Protein AF-A0A1Y3SCX9-F1 (afdb_monomer)

Secondary structure (DSSP, 8-state):
-HHHHHHHHHHHHHHTT-----PPS---EEEEEEEEE-SSSEEEEEEEPPPTT-SS--EEEEEESSHHHHHHHGGGSSSS-EE-TT--EEEE-TTS-HHHHHHHHHH-SSS-TT-EEEEESS-HHHHHTT-S-HHHHHHHHHHTT--PPBHHHHHHHHHHHSEEEEEEEEEETTEEEEEEEEEEE-

Foldseek 3Di:
DVVVVVVVVVVVVVVVVPDPPPPDPQDAFEFAEWEWEAAAFIKIKTWGADDPPDQATWIFIATDRHDVRRVVCRLVGTPGGHFLQHHQAYEYEPHYPLLVNLVVLVVDPRRDQQRFYAYEDPDRNVFVVLARGANVQVVVCVVVPQDTHGSNRQNCCCVPPQKDKGFYWGHDPNGIDTPGIDMDGD

pLDDT: mean 88.34, std 15.64, range [40.44, 98.62]

Solvent-accessible surface area (backbone atoms only — not comparable to full-atom values): 9934 Å² total; per-residue (Å²): 118,75,71,61,58,54,55,55,55,55,55,54,57,63,64,68,72,70,64,76,75,78,73,70,76,83,73,65,39,48,21,26,33,40,27,37,28,42,52,74,55,14,37,37,27,42,30,26,57,76,53,100,86,56,93,61,47,57,48,24,64,41,69,17,72,35,65,68,60,16,56,74,47,44,36,73,39,33,99,50,52,42,34,53,72,54,29,49,33,37,34,31,23,91,56,37,54,58,67,65,52,43,53,52,41,62,71,37,89,45,42,44,52,74,14,27,37,33,33,35,68,60,63,33,58,72,35,59,74,53,24,61,53,57,59,62,30,55,52,48,43,41,75,73,66,53,78,51,48,27,40,56,54,45,46,50,30,35,76,74,67,44,34,42,76,31,38,22,31,32,66,55,96,40,34,56,42,83,73,52,72,42,78,47,71,121

Mean predicted aligned error: 8.37 Å

Structure (mmCIF, N/CA/C/O backbone):
data_AF-A0A1Y3SCX9-F1
#
_entry.id   AF-A0A1Y3SCX9-F1
#
loop_
_atom_site.group_PDB
_atom_site.id
_atom_site.type_symbol
_atom_site.label_atom_id
_atom_site.label_alt_id
_atom_site.label_comp_id
_atom_site.label_asym_id
_atom_site.label_entity_id
_atom_site.label_seq_id
_atom_site.pdbx_PDB_ins_code
_atom_site.Cartn_x
_atom_site.Cartn_y
_atom_site.Cartn_z
_atom_site.occupancy
_atom_site.B_iso_or_equiv
_atom_site.auth_seq_id
_atom_site.auth_comp_id
_atom_site.auth_asym_id
_atom_site.auth_atom_id
_atom_site.pdbx_PDB_model_num
ATOM 1 N N . MET A 1 1 ? 55.085 18.899 -46.384 1.00 51.38 1 MET A N 1
ATOM 2 C CA . MET A 1 1 ? 54.825 19.226 -44.961 1.00 51.38 1 MET A CA 1
ATOM 3 C C . MET A 1 1 ? 53.370 19.606 -44.656 1.00 51.38 1 MET A C 1
ATOM 5 O O . MET A 1 1 ? 52.861 19.116 -43.665 1.00 51.38 1 MET A O 1
ATOM 9 N N . LYS A 1 2 ? 52.650 20.372 -45.497 1.00 51.09 2 LYS A N 1
ATOM 10 C CA . LYS A 1 2 ? 51.244 20.786 -45.241 1.00 51.09 2 LYS A CA 1
ATOM 11 C C . LYS A 1 2 ? 50.211 19.643 -45.127 1.00 51.09 2 LYS A C 1
ATOM 13 O O . LYS A 1 2 ? 49.255 19.766 -44.378 1.00 51.09 2 LYS A O 1
ATOM 18 N N . ARG A 1 3 ? 50.420 18.510 -45.813 1.00 52.88 3 ARG A N 1
ATOM 19 C CA . ARG A 1 3 ? 49.516 17.336 -45.772 1.00 52.88 3 ARG A CA 1
ATOM 20 C C . ARG A 1 3 ? 49.528 16.574 -44.440 1.00 52.88 3 ARG A C 1
ATOM 22 O O . ARG A 1 3 ? 48.531 15.962 -44.089 1.00 52.88 3 ARG A O 1
ATOM 29 N N . MET A 1 4 ? 50.634 16.638 -43.698 1.00 52.44 4 MET A N 1
ATOM 30 C CA . MET A 1 4 ? 50.789 15.922 -42.424 1.00 52.44 4 MET A CA 1
ATOM 31 C C . MET A 1 4 ? 50.031 16.617 -41.282 1.00 52.44 4 MET A C 1
ATOM 33 O O . MET A 1 4 ? 49.531 15.961 -40.379 1.00 52.44 4 MET A O 1
ATOM 37 N N . TRP A 1 5 ? 49.868 17.941 -41.379 1.00 54.88 5 TRP A N 1
ATOM 38 C CA . TRP A 1 5 ? 49.123 18.750 -40.409 1.00 54.88 5 TRP A CA 1
ATOM 39 C C . TRP A 1 5 ? 47.605 18.563 -40.531 1.00 54.88 5 TRP A C 1
ATOM 41 O O . TRP A 1 5 ? 46.904 18.584 -39.527 1.00 54.88 5 TRP A O 1
ATOM 51 N N . VAL A 1 6 ? 47.101 18.307 -41.743 1.00 60.19 6 VAL A N 1
ATOM 52 C CA . VAL A 1 6 ? 45.671 18.035 -41.981 1.00 60.19 6 VAL A CA 1
ATOM 53 C C . VAL A 1 6 ? 45.256 16.682 -41.395 1.00 60.19 6 VAL A C 1
ATOM 55 O O . VAL A 1 6 ? 44.183 16.568 -40.814 1.00 60.19 6 VAL A O 1
ATOM 58 N N . LEU A 1 7 ? 46.131 15.674 -41.477 1.00 57.50 7 LEU A N 1
ATOM 59 C CA . LEU A 1 7 ? 45.900 14.361 -40.864 1.00 57.50 7 LEU A CA 1
ATOM 60 C C . LEU A 1 7 ? 45.884 14.430 -39.330 1.00 57.50 7 LEU A C 1
ATOM 62 O O . LEU A 1 7 ? 45.041 13.794 -38.709 1.00 57.50 7 LEU A O 1
ATOM 66 N N . ALA A 1 8 ? 46.755 15.242 -38.723 1.00 59.81 8 ALA A N 1
ATOM 67 C CA . ALA A 1 8 ? 46.781 15.422 -37.271 1.00 59.81 8 ALA A CA 1
ATOM 68 C C . ALA A 1 8 ? 45.515 16.120 -36.732 1.00 59.81 8 ALA A C 1
ATOM 70 O O . ALA A 1 8 ? 45.003 15.734 -35.682 1.00 59.81 8 ALA A O 1
ATOM 71 N N . LEU A 1 9 ? 44.979 17.099 -37.473 1.00 57.88 9 LEU A N 1
ATOM 72 C CA . LEU A 1 9 ? 43.737 17.811 -37.137 1.00 57.88 9 LEU A CA 1
ATOM 73 C C . LEU A 1 9 ? 42.480 16.945 -37.328 1.00 57.88 9 LEU A C 1
ATOM 75 O O . LEU A 1 9 ? 41.554 17.012 -36.525 1.00 57.88 9 LEU A O 1
ATOM 79 N N . ALA A 1 10 ? 42.457 16.085 -38.349 1.00 59.12 10 ALA A N 1
ATOM 80 C CA . ALA A 1 10 ? 41.358 15.141 -38.557 1.00 59.12 10 ALA A CA 1
ATOM 81 C C . ALA A 1 10 ? 41.322 14.036 -37.483 1.00 59.12 10 ALA A C 1
ATOM 83 O O . ALA A 1 10 ? 40.245 13.613 -37.068 1.00 59.12 10 ALA A O 1
ATOM 84 N N . LEU A 1 11 ? 42.488 13.602 -36.987 1.00 56.25 11 LEU A N 1
ATOM 85 C CA . LEU A 1 11 ? 42.579 12.586 -35.933 1.00 56.25 11 LEU A CA 1
ATOM 86 C C . LEU A 1 11 ? 42.116 13.117 -34.565 1.00 56.25 11 LEU A C 1
ATOM 88 O O . LEU A 1 11 ? 41.514 12.382 -33.789 1.00 56.25 11 LEU A O 1
ATOM 92 N N . SER A 1 12 ? 42.362 14.398 -34.281 1.00 58.12 12 SER A N 1
ATOM 93 C CA . SER A 1 12 ? 41.945 15.036 -33.023 1.00 58.12 12 SER A CA 1
ATOM 94 C C . SER A 1 12 ? 40.436 15.305 -32.974 1.00 58.12 12 SER A C 1
ATOM 96 O O . SER A 1 12 ? 39.839 15.183 -31.909 1.00 58.12 12 SER A O 1
ATOM 98 N N . ALA A 1 13 ? 39.792 15.555 -34.119 1.00 56.28 13 ALA A N 1
ATOM 99 C CA . ALA A 1 13 ? 38.333 15.653 -34.201 1.00 56.28 13 ALA A CA 1
ATOM 100 C C . ALA A 1 13 ? 37.623 14.301 -33.983 1.00 56.28 13 ALA A C 1
ATOM 102 O O . ALA A 1 13 ? 36.548 14.273 -33.388 1.00 56.28 13 ALA A O 1
ATOM 103 N N . LEU A 1 14 ? 38.230 13.176 -34.395 1.00 53.28 14 LEU A N 1
ATOM 104 C CA . LEU A 1 14 ? 37.674 11.838 -34.137 1.00 53.28 14 LEU A CA 1
ATOM 105 C C . LEU A 1 14 ? 37.736 11.434 -32.654 1.00 53.28 14 LEU A C 1
ATOM 107 O O . LEU A 1 14 ? 36.886 10.678 -32.195 1.00 53.28 14 LEU A O 1
ATOM 111 N N . LEU A 1 15 ? 38.711 11.942 -31.897 1.00 50.56 15 LEU A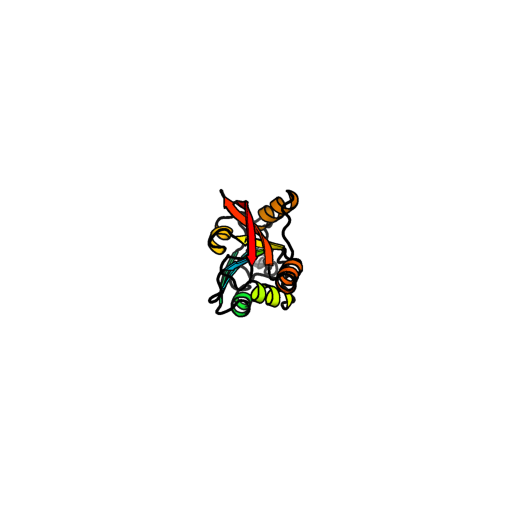 N 1
ATOM 112 C CA . LEU A 1 15 ? 38.881 11.631 -30.471 1.00 50.56 15 LEU A CA 1
ATOM 113 C C . LEU A 1 15 ? 37.946 12.439 -29.553 1.00 50.56 15 LEU A C 1
ATOM 115 O O . LEU A 1 15 ? 37.705 12.024 -28.424 1.00 50.56 15 LEU A O 1
ATOM 119 N N . CYS A 1 16 ? 37.379 13.553 -30.029 1.00 50.91 16 CYS A N 1
ATOM 120 C CA . CYS A 1 16 ? 36.390 14.342 -29.282 1.00 50.91 16 CYS A CA 1
ATOM 121 C C . CYS A 1 16 ? 34.942 13.842 -29.435 1.00 50.91 16 CYS A C 1
ATOM 123 O O . CYS A 1 16 ? 34.060 14.349 -28.749 1.00 50.91 16 CYS A O 1
ATOM 125 N N . GLY A 1 17 ? 34.684 12.861 -30.308 1.00 45.72 17 GLY A N 1
ATOM 126 C CA . GLY A 1 17 ? 33.351 12.272 -30.501 1.00 45.72 17 GLY A CA 1
ATOM 127 C C . GLY A 1 17 ? 32.986 11.163 -29.507 1.00 45.72 17 GLY A C 1
ATOM 128 O O . GLY A 1 17 ? 31.850 10.705 -29.508 1.00 45.72 17 GLY A O 1
ATOM 129 N N . CYS A 1 18 ? 33.927 10.740 -28.658 1.00 49.38 18 CYS A N 1
ATOM 130 C CA . CYS A 1 18 ? 33.742 9.681 -27.661 1.00 49.38 18 CYS A CA 1
ATOM 131 C C . CYS A 1 18 ? 33.638 10.254 -26.243 1.00 49.38 18 CYS A C 1
ATOM 133 O O . CYS A 1 18 ? 34.229 9.713 -25.310 1.00 49.38 18 CYS A O 1
ATOM 135 N N . ALA A 1 19 ? 32.937 11.376 -26.068 1.00 51.97 19 ALA A N 1
ATOM 136 C CA . ALA A 1 19 ? 32.496 11.732 -24.729 1.00 51.97 19 ALA A CA 1
ATOM 137 C C . ALA A 1 19 ? 31.456 10.676 -24.318 1.00 51.97 19 ALA A C 1
ATOM 139 O O . ALA A 1 19 ? 30.463 10.530 -25.036 1.00 51.97 19 ALA A O 1
ATOM 140 N N . PRO A 1 20 ? 31.664 9.903 -23.235 1.00 48.75 20 PRO A N 1
ATOM 141 C CA . PRO A 1 20 ? 30.576 9.122 -22.678 1.00 48.75 20 PRO A CA 1
ATOM 142 C C . PRO A 1 20 ? 29.470 10.124 -22.376 1.00 48.75 20 PRO A C 1
ATOM 144 O O . PRO A 1 20 ? 29.694 11.089 -21.642 1.00 48.75 20 PRO A O 1
ATOM 147 N N . THR A 1 21 ? 28.311 9.954 -23.009 1.00 48.00 21 THR A N 1
ATOM 148 C CA . THR A 1 21 ? 27.103 10.654 -22.597 1.00 48.00 21 THR A CA 1
ATOM 149 C C . THR A 1 21 ? 27.004 10.417 -21.102 1.00 48.00 21 THR A C 1
ATOM 151 O O . THR A 1 21 ? 26.942 9.263 -20.675 1.00 48.00 21 THR A O 1
ATOM 154 N N . ALA A 1 22 ? 27.131 11.483 -20.312 1.00 40.44 22 ALA A N 1
ATOM 155 C CA . ALA A 1 22 ? 26.910 11.400 -18.885 1.00 40.44 22 ALA A CA 1
ATOM 156 C C . ALA A 1 22 ? 25.512 10.801 -18.730 1.00 40.44 22 ALA A C 1
ATOM 158 O O . ALA A 1 22 ? 24.528 11.436 -19.103 1.00 40.44 22 ALA A O 1
ATOM 159 N N . ARG A 1 23 ? 25.442 9.537 -18.300 1.00 45.12 23 ARG A N 1
ATOM 160 C CA . ARG A 1 23 ? 24.211 8.986 -17.755 1.00 45.12 23 ARG A CA 1
ATOM 161 C C . ARG A 1 23 ? 23.885 9.918 -16.600 1.00 45.12 23 ARG A C 1
ATOM 163 O O . ARG A 1 23 ? 24.722 10.084 -15.709 1.00 45.12 23 ARG A O 1
ATOM 170 N N . GLU A 1 24 ? 22.755 10.606 -16.700 1.00 47.12 24 GLU A N 1
ATOM 171 C CA . GLU A 1 24 ? 22.199 11.332 -15.566 1.00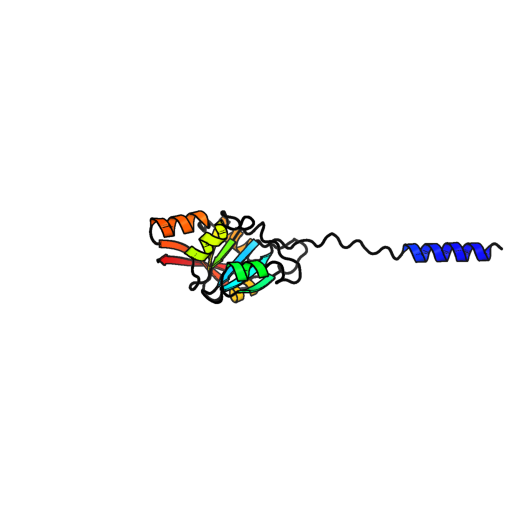 47.12 24 GLU A CA 1
ATOM 172 C C . GLU A 1 24 ? 22.208 10.384 -14.358 1.00 47.12 24 GLU A C 1
ATOM 174 O O . GLU A 1 24 ? 22.037 9.175 -14.554 1.00 47.12 24 GLU A O 1
ATOM 179 N N . PRO A 1 25 ? 22.538 10.886 -13.153 1.00 49.31 25 PRO A N 1
ATOM 180 C CA . PRO A 1 25 ? 22.625 10.052 -11.956 1.00 49.31 25 PRO A CA 1
ATOM 181 C C . P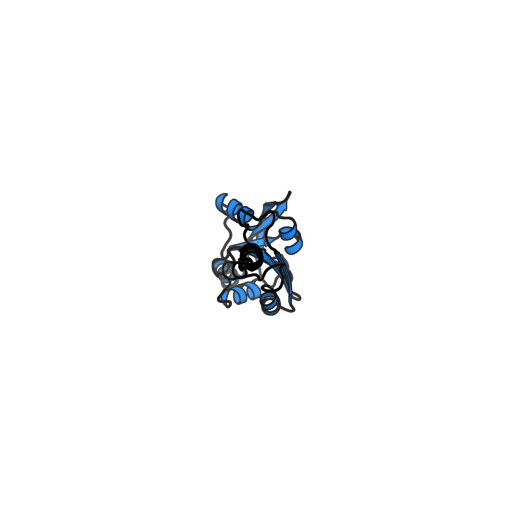RO A 1 25 ? 21.378 9.173 -11.880 1.00 49.31 25 PRO A C 1
ATOM 183 O O . PRO A 1 25 ? 20.293 9.705 -12.106 1.00 49.31 25 PRO A O 1
ATOM 186 N N . ASP A 1 26 ? 21.562 7.864 -11.648 1.00 56.44 26 ASP A N 1
ATOM 187 C CA . ASP A 1 26 ? 20.493 6.856 -11.628 1.00 56.44 26 ASP A CA 1
ATOM 188 C C . ASP A 1 26 ? 19.249 7.446 -10.962 1.00 56.44 26 ASP A C 1
ATOM 190 O O . ASP A 1 26 ? 19.224 7.719 -9.762 1.00 56.44 26 ASP A O 1
ATOM 194 N N . GLN A 1 27 ? 18.259 7.768 -11.791 1.00 68.56 27 GLN A N 1
ATOM 195 C CA . GLN A 1 27 ? 17.069 8.468 -11.349 1.00 68.56 27 GLN A CA 1
ATOM 196 C C . GLN A 1 27 ? 16.252 7.444 -10.565 1.00 68.56 27 GLN A C 1
ATOM 198 O O . GLN A 1 27 ? 15.655 6.543 -11.159 1.00 68.56 27 GLN A O 1
ATOM 203 N N . LEU A 1 28 ? 16.317 7.537 -9.234 1.00 83.06 28 LEU A N 1
ATOM 204 C CA . LEU A 1 28 ? 15.543 6.695 -8.328 1.00 83.06 28 LEU A CA 1
ATOM 205 C C . LEU A 1 28 ? 14.069 6.772 -8.720 1.00 83.06 28 LEU A C 1
ATOM 207 O O . LEU A 1 28 ? 13.514 7.864 -8.865 1.00 83.06 28 LEU A O 1
ATOM 211 N N . ALA A 1 29 ? 13.442 5.614 -8.889 1.00 90.12 29 ALA A N 1
ATOM 212 C CA . ALA A 1 29 ? 12.031 5.551 -9.222 1.00 90.12 29 ALA A CA 1
ATOM 213 C C . ALA A 1 29 ? 11.218 5.654 -7.925 1.00 90.12 29 ALA A C 1
ATOM 215 O O . ALA A 1 29 ? 11.277 4.775 -7.063 1.00 90.12 29 ALA A O 1
ATOM 216 N N . LEU A 1 30 ? 10.489 6.758 -7.753 1.00 93.00 30 LEU A N 1
ATOM 217 C CA . LEU A 1 30 ? 9.738 7.024 -6.526 1.00 93.00 30 LEU A CA 1
ATOM 218 C C . LEU A 1 30 ? 8.477 6.164 -6.486 1.00 93.00 30 LEU A C 1
ATOM 220 O O . LEU A 1 30 ? 7.603 6.297 -7.342 1.00 93.00 30 LEU A O 1
ATOM 224 N N . VAL A 1 31 ? 8.374 5.292 -5.487 1.00 95.50 31 VAL A N 1
ATOM 225 C CA . VAL A 1 31 ? 7.186 4.471 -5.244 1.00 95.50 31 VAL A CA 1
ATOM 226 C C . VAL A 1 31 ? 6.064 5.364 -4.728 1.00 95.50 31 VAL A C 1
ATOM 228 O O . VAL A 1 31 ? 6.248 6.142 -3.792 1.00 95.50 31 VAL A O 1
ATOM 231 N N . ARG A 1 32 ? 4.888 5.247 -5.346 1.00 96.56 32 ARG A N 1
ATOM 232 C CA . ARG A 1 32 ? 3.697 6.044 -5.015 1.00 96.56 32 ARG A CA 1
ATOM 233 C C . ARG A 1 32 ? 2.581 5.171 -4.467 1.00 96.56 32 ARG A C 1
ATOM 235 O O . ARG A 1 32 ? 1.875 5.598 -3.552 1.00 96.56 32 ARG A O 1
ATOM 242 N N . VAL A 1 33 ? 2.485 3.936 -4.962 1.00 97.94 33 VAL A N 1
ATOM 243 C CA . VAL A 1 33 ? 1.555 2.913 -4.477 1.00 97.94 33 VAL A CA 1
ATOM 244 C C . VAL A 1 33 ? 2.345 1.708 -3.980 1.00 97.94 33 VAL A C 1
ATOM 246 O O . VAL A 1 33 ? 3.149 1.141 -4.721 1.00 97.94 33 VAL A O 1
ATOM 249 N N . LEU A 1 34 ? 2.096 1.307 -2.735 1.00 98.25 34 LEU A N 1
ATOM 250 C CA . LEU A 1 34 ? 2.614 0.076 -2.153 1.00 98.25 34 LEU A CA 1
ATOM 251 C C . LEU A 1 34 ? 1.454 -0.898 -1.925 1.00 98.25 34 LEU A C 1
ATOM 253 O O . LEU A 1 34 ? 0.550 -0.647 -1.131 1.00 98.25 34 LEU A O 1
ATOM 257 N N . GLY A 1 35 ? 1.472 -2.005 -2.654 1.00 98.25 35 GLY A N 1
ATOM 258 C CA . GLY A 1 35 ? 0.563 -3.125 -2.483 1.00 98.25 35 GLY A CA 1
ATOM 259 C C . GLY A 1 35 ? 1.091 -4.118 -1.451 1.00 98.25 35 GLY A C 1
ATOM 260 O O . GLY A 1 35 ? 2.274 -4.440 -1.492 1.00 98.25 35 GLY A O 1
ATOM 261 N N . VAL A 1 36 ? 0.227 -4.627 -0.571 1.00 98.38 36 VAL A N 1
ATOM 262 C CA . VAL A 1 36 ? 0.569 -5.627 0.457 1.00 98.38 36 VAL A CA 1
ATOM 263 C C . VAL A 1 36 ? -0.415 -6.787 0.392 1.00 98.38 36 VAL A C 1
ATOM 265 O O . VAL A 1 36 ? -1.623 -6.573 0.465 1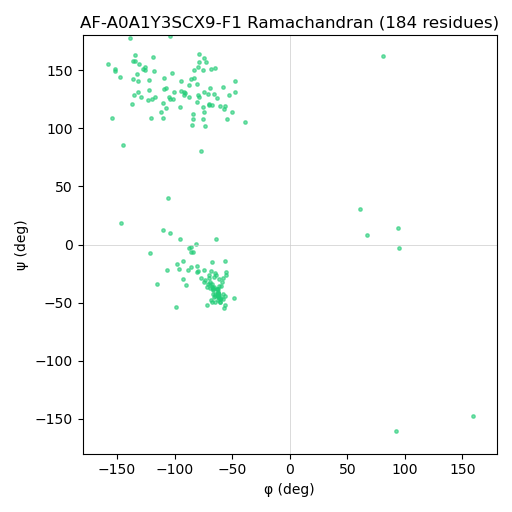.00 98.38 36 VAL A O 1
ATOM 268 N N . GLN A 1 37 ? 0.077 -8.017 0.284 1.00 97.81 37 GLN A N 1
ATOM 269 C CA . GLN A 1 37 ? -0.748 -9.223 0.209 1.00 97.81 37 GLN A CA 1
ATOM 270 C C . GLN A 1 37 ? -0.183 -10.324 1.105 1.00 97.81 37 GLN A C 1
ATOM 272 O O . GLN A 1 37 ? 1.026 -10.541 1.130 1.00 97.81 37 GLN A O 1
ATOM 277 N N . GLY A 1 38 ? -1.068 -11.086 1.751 1.00 95.38 38 GLY A N 1
ATOM 278 C CA . GLY A 1 38 ? -0.684 -12.242 2.549 1.00 95.38 38 GLY A CA 1
ATOM 279 C C . GLY A 1 38 ? -0.196 -11.880 3.949 1.00 95.38 38 GLY A C 1
ATOM 280 O O . GLY A 1 38 ? 0.151 -10.737 4.249 1.00 95.38 38 GLY A O 1
ATOM 281 N N . ARG A 1 39 ? -0.200 -12.892 4.820 1.00 90.94 39 ARG A N 1
ATOM 282 C CA . ARG A 1 39 ? 0.278 -12.789 6.201 1.00 90.94 39 ARG A CA 1
ATOM 283 C C . ARG A 1 39 ? 1.696 -13.325 6.348 1.00 90.94 39 ARG A C 1
ATOM 285 O O . ARG A 1 39 ? 2.546 -12.613 6.853 1.00 90.94 39 ARG A O 1
ATOM 292 N N . GLU A 1 40 ? 1.920 -14.564 5.912 1.00 90.81 40 GLU A N 1
ATOM 293 C CA . GLU A 1 40 ? 3.215 -15.255 5.910 1.00 90.81 40 GLU A CA 1
ATOM 294 C C . GLU A 1 40 ? 3.182 -16.320 4.785 1.00 90.81 40 GLU A C 1
ATOM 296 O O . GLU A 1 40 ? 2.446 -17.309 4.904 1.00 90.81 40 GLU A O 1
ATOM 301 N N . PRO A 1 41 ? 3.910 -16.142 3.665 1.00 93.25 41 PRO A N 1
ATOM 302 C CA . PRO A 1 41 ? 4.764 -14.996 3.349 1.00 93.25 41 PRO A CA 1
ATOM 303 C C . PRO A 1 41 ? 3.961 -13.730 3.004 1.00 93.25 41 PRO A C 1
ATOM 305 O O . PRO A 1 41 ? 2.811 -13.812 2.562 1.00 93.25 41 PRO A O 1
ATOM 308 N N . VAL A 1 42 ? 4.601 -12.570 3.167 1.00 97.81 42 VAL A N 1
ATOM 309 C CA . VAL A 1 42 ? 4.096 -11.267 2.709 1.00 97.81 42 VAL A CA 1
ATOM 310 C C . VAL A 1 42 ? 4.634 -10.987 1.308 1.00 97.81 42 VAL A C 1
ATOM 312 O O . VAL A 1 42 ? 5.836 -11.064 1.065 1.00 97.81 42 VAL A O 1
ATOM 315 N N . GLU A 1 43 ? 3.747 -10.645 0.376 1.00 98.31 43 GLU A N 1
ATOM 316 C CA . GLU A 1 43 ? 4.078 -10.167 -0.969 1.00 98.31 43 GLU A CA 1
ATOM 317 C C . GLU A 1 43 ? 3.871 -8.648 -1.027 1.00 98.31 43 GLU A C 1
ATOM 319 O O . GLU A 1 43 ? 2.780 -8.154 -0.728 1.00 98.31 43 GLU A O 1
ATOM 324 N N . LEU A 1 44 ? 4.911 -7.913 -1.428 1.00 98.38 44 LEU A N 1
ATOM 325 C CA . LEU A 1 44 ? 4.845 -6.476 -1.681 1.00 98.38 44 LEU A CA 1
ATOM 326 C C . LEU A 1 44 ? 4.913 -6.196 -3.176 1.00 98.38 44 LEU A C 1
ATOM 328 O O . LEU A 1 44 ? 5.775 -6.734 -3.870 1.00 98.38 44 LEU A O 1
ATOM 332 N N . THR A 1 45 ? 4.047 -5.306 -3.654 1.00 98.44 45 THR A N 1
ATOM 333 C CA . THR A 1 45 ? 4.071 -4.786 -5.026 1.00 98.44 45 THR A CA 1
ATOM 334 C C . THR A 1 45 ? 4.252 -3.278 -4.984 1.00 98.44 45 THR A C 1
ATOM 336 O O . THR A 1 45 ? 3.341 -2.549 -4.605 1.00 98.44 45 THR A O 1
ATOM 339 N N . ALA A 1 46 ? 5.424 -2.799 -5.378 1.00 97.69 46 ALA A N 1
ATOM 340 C CA . ALA A 1 46 ? 5.719 -1.380 -5.486 1.00 97.69 46 ALA A CA 1
ATOM 341 C C . ALA A 1 46 ? 5.404 -0.886 -6.899 1.00 97.69 46 ALA A C 1
ATOM 343 O O . ALA A 1 46 ? 5.851 -1.481 -7.881 1.00 97.69 46 ALA A O 1
ATOM 344 N N . VAL A 1 47 ? 4.656 0.213 -6.999 1.00 97.25 47 VAL A N 1
ATOM 345 C CA . VAL A 1 47 ? 4.380 0.906 -8.262 1.00 97.25 47 VAL A CA 1
ATOM 346 C C . VAL A 1 47 ? 4.828 2.355 -8.140 1.00 97.25 47 VAL A C 1
ATOM 348 O O . VAL A 1 47 ? 4.417 3.083 -7.228 1.00 97.25 47 VAL A O 1
ATOM 351 N N . CYS A 1 48 ? 5.697 2.765 -9.056 1.00 95.06 48 CYS A N 1
ATOM 352 C CA . CYS A 1 48 ? 6.177 4.133 -9.152 1.00 95.06 48 CYS A CA 1
ATOM 353 C C . CYS A 1 48 ? 5.160 5.044 -9.831 1.00 95.06 48 CYS A C 1
ATOM 355 O O . CYS A 1 48 ? 4.308 4.582 -10.591 1.00 95.06 48 CYS A O 1
ATOM 357 N N . GLY A 1 49 ? 5.278 6.340 -9.556 1.00 88.44 49 GLY A N 1
ATOM 358 C CA . GLY A 1 49 ? 4.520 7.349 -10.288 1.00 88.44 49 GLY A CA 1
ATOM 359 C C . GLY A 1 49 ? 4.921 7.391 -11.756 1.00 88.44 49 GLY A C 1
ATOM 360 O O . GLY A 1 49 ? 6.052 7.053 -12.113 1.00 88.44 49 GLY A O 1
ATOM 361 N N . MET A 1 50 ? 3.975 7.791 -12.597 1.00 83.69 50 MET A N 1
ATOM 362 C CA . MET A 1 50 ? 4.210 7.999 -14.019 1.00 83.69 50 MET A CA 1
ATOM 363 C C . MET A 1 50 ? 4.864 9.358 -14.261 1.00 83.69 50 MET A C 1
ATOM 365 O O . MET A 1 50 ? 4.288 10.393 -13.928 1.00 83.69 50 MET A O 1
ATOM 369 N N . ASP A 1 51 ? 6.031 9.356 -14.901 1.00 74.69 51 ASP A N 1
ATOM 370 C CA . ASP A 1 51 ? 6.583 10.560 -15.517 1.00 74.69 51 ASP A CA 1
ATOM 371 C C . ASP A 1 51 ? 5.971 10.751 -16.917 1.00 74.69 51 ASP A C 1
ATOM 373 O O . ASP A 1 51 ? 5.693 9.781 -17.623 1.00 74.69 51 ASP A O 1
ATOM 377 N N . ASP A 1 52 ? 5.836 12.001 -17.380 1.00 66.81 52 ASP A N 1
ATOM 378 C CA . ASP A 1 52 ? 5.247 12.355 -18.693 1.00 66.81 52 ASP A CA 1
ATOM 379 C C . ASP A 1 52 ? 5.925 11.676 -19.909 1.00 66.81 52 ASP A C 1
ATOM 381 O O . ASP A 1 52 ? 5.419 11.730 -21.033 1.00 66.81 52 ASP A O 1
ATOM 385 N N . GLN A 1 53 ? 7.111 11.096 -19.713 1.00 68.19 53 GLN A N 1
ATOM 386 C CA . GLN A 1 53 ? 7.911 10.439 -20.749 1.00 68.19 53 GLN A CA 1
ATOM 387 C C . GLN A 1 53 ? 7.747 8.914 -20.763 1.00 68.19 53 GLN A C 1
ATOM 389 O O . GLN A 1 53 ? 8.095 8.279 -21.765 1.00 68.19 53 GLN A O 1
ATOM 394 N N . ASP A 1 54 ? 7.225 8.333 -19.684 1.00 74.38 54 ASP A N 1
ATOM 395 C CA . ASP A 1 54 ? 7.077 6.893 -19.545 1.00 74.38 54 ASP A CA 1
ATOM 396 C C . ASP A 1 54 ? 5.763 6.417 -20.175 1.00 74.38 54 ASP A C 1
ATOM 398 O O . ASP A 1 54 ? 4.729 7.079 -20.137 1.00 74.38 54 ASP A O 1
ATOM 402 N N . GLN A 1 55 ? 5.804 5.242 -20.807 1.00 78.50 55 GLN A N 1
ATOM 403 C CA . GLN A 1 55 ? 4.606 4.606 -21.375 1.00 78.50 55 GLN A CA 1
ATOM 404 C C . GLN A 1 55 ? 3.883 3.723 -20.352 1.00 78.50 55 GLN A C 1
ATOM 406 O O . GLN A 1 55 ? 2.703 3.432 -20.534 1.00 78.50 55 GLN A O 1
ATOM 411 N N . GLN A 1 56 ? 4.593 3.269 -19.314 1.00 83.94 56 GLN A N 1
ATOM 412 C CA . GLN A 1 56 ? 4.092 2.429 -18.226 1.00 83.94 56 GLN A CA 1
ATOM 413 C C . GLN A 1 56 ? 4.916 2.694 -16.959 1.00 83.94 56 GLN A C 1
ATOM 415 O O . GLN A 1 56 ? 6.117 2.950 -17.085 1.00 83.94 56 GLN A O 1
ATOM 420 N N . PRO A 1 57 ? 4.328 2.569 -15.755 1.00 88.81 57 PRO A N 1
ATOM 421 C CA . PRO A 1 57 ? 5.055 2.870 -14.535 1.00 88.81 57 PRO A CA 1
ATOM 422 C C . PRO A 1 57 ? 6.037 1.753 -14.208 1.00 88.81 57 PRO A C 1
ATOM 424 O O . PRO A 1 57 ? 5.808 0.573 -14.501 1.00 88.81 57 PRO A O 1
ATOM 427 N N . ILE A 1 58 ? 7.134 2.122 -13.559 1.00 92.56 58 ILE A N 1
ATOM 428 C CA . ILE A 1 58 ? 8.097 1.150 -13.047 1.00 92.56 58 ILE A CA 1
ATOM 429 C C . ILE A 1 58 ? 7.446 0.395 -11.890 1.00 92.56 58 ILE A C 1
ATOM 431 O O . ILE A 1 58 ? 6.786 0.982 -11.032 1.00 92.56 58 ILE A O 1
ATOM 435 N N . ARG A 1 59 ? 7.612 -0.928 -11.891 1.00 94.38 59 ARG A N 1
ATOM 436 C CA . ARG A 1 59 ? 7.044 -1.824 -10.885 1.00 94.38 59 ARG A CA 1
ATOM 437 C C . ARG A 1 59 ? 8.108 -2.762 -10.348 1.00 94.38 59 ARG A C 1
ATOM 439 O O . ARG A 1 59 ? 9.069 -3.086 -11.044 1.00 94.38 59 ARG A O 1
ATOM 446 N N . GLY A 1 60 ? 7.882 -3.240 -9.136 1.00 96.44 60 GLY A N 1
ATOM 447 C CA . GLY A 1 60 ? 8.647 -4.320 -8.538 1.00 96.44 60 GLY A CA 1
ATOM 448 C C . GLY A 1 60 ? 7.757 -5.152 -7.627 1.00 96.44 60 GLY A C 1
ATOM 449 O O . GLY A 1 60 ? 6.841 -4.625 -7.000 1.00 96.44 60 GLY A O 1
ATOM 450 N N . THR A 1 61 ? 7.979 -6.464 -7.595 1.00 97.38 61 THR A N 1
ATOM 451 C CA . THR A 1 61 ? 7.259 -7.368 -6.689 1.00 97.38 61 THR A CA 1
ATOM 452 C C . THR A 1 61 ? 8.244 -8.278 -5.981 1.00 97.38 61 THR A C 1
ATOM 454 O O . THR A 1 61 ? 9.104 -8.885 -6.619 1.00 97.38 61 THR A O 1
ATOM 457 N N . VAL A 1 62 ? 8.105 -8.378 -4.662 1.00 97.88 62 VAL A N 1
ATOM 458 C CA . VAL A 1 62 ? 8.959 -9.192 -3.790 1.00 97.88 62 VAL A CA 1
ATOM 459 C C . VAL A 1 62 ? 8.123 -9.950 -2.782 1.00 97.88 62 VAL A C 1
ATOM 461 O O . VAL A 1 62 ? 6.996 -9.569 -2.476 1.00 97.88 62 VAL A O 1
ATOM 464 N N . GLN A 1 63 ? 8.695 -11.030 -2.267 1.00 97.62 63 GLN A N 1
ATOM 465 C CA . GLN A 1 63 ? 8.140 -11.783 -1.154 1.00 97.62 63 GLN A CA 1
ATOM 466 C C . GLN A 1 63 ? 9.162 -11.822 -0.023 1.00 97.62 63 GLN A C 1
ATOM 468 O O . GLN A 1 63 ? 10.359 -11.961 -0.279 1.00 97.62 63 GLN A O 1
ATOM 473 N N . GLY A 1 64 ? 8.674 -11.720 1.205 1.00 96.88 64 GLY A N 1
ATOM 474 C CA . GLY A 1 64 ? 9.441 -11.896 2.432 1.00 96.88 64 GLY A CA 1
ATOM 475 C C . GLY A 1 64 ? 8.683 -12.783 3.412 1.00 96.88 64 GLY A C 1
ATOM 476 O O . GLY A 1 64 ? 7.478 -13.004 3.264 1.00 96.88 64 GLY A O 1
ATOM 477 N N . ASP A 1 65 ? 9.399 -13.308 4.403 1.00 95.81 65 ASP A N 1
ATOM 478 C CA . ASP A 1 65 ? 8.784 -14.094 5.478 1.00 95.81 65 ASP A CA 1
ATOM 479 C C . ASP A 1 65 ? 7.778 -13.239 6.272 1.00 95.81 65 ASP A C 1
ATOM 481 O O . ASP A 1 65 ? 6.714 -13.727 6.645 1.00 95.81 65 ASP A O 1
ATOM 485 N N . ASP A 1 66 ? 8.085 -11.950 6.437 1.00 95.62 66 ASP A N 1
ATOM 486 C CA . ASP A 1 66 ? 7.250 -10.914 7.036 1.00 95.62 66 ASP A CA 1
ATOM 487 C C . ASP A 1 66 ? 7.347 -9.589 6.245 1.00 95.62 66 ASP A C 1
ATOM 489 O O . ASP A 1 66 ? 8.051 -9.482 5.234 1.00 95.62 66 ASP A O 1
ATOM 493 N N . PHE A 1 67 ? 6.591 -8.575 6.677 1.00 96.06 67 PHE A N 1
ATOM 494 C CA . PHE A 1 67 ? 6.554 -7.273 6.007 1.00 96.06 67 PHE A CA 1
ATOM 495 C C . PHE A 1 67 ? 7.910 -6.541 6.009 1.00 96.06 67 PHE A C 1
ATOM 497 O O . PHE A 1 67 ? 8.282 -6.077 4.931 1.00 96.06 67 PHE A O 1
ATOM 504 N N . PRO A 1 68 ? 8.702 -6.471 7.103 1.00 95.50 68 PRO A N 1
ATOM 505 C CA . PRO A 1 68 ? 9.999 -5.798 7.080 1.00 95.50 68 PRO A CA 1
ATOM 506 C C . PRO A 1 68 ? 10.984 -6.501 6.147 1.00 95.50 68 PRO A C 1
ATOM 508 O O . PRO A 1 68 ? 11.640 -5.835 5.349 1.00 95.50 68 PRO A O 1
ATOM 511 N N . ALA A 1 69 ? 11.039 -7.841 6.166 1.00 95.88 69 ALA A N 1
ATOM 512 C CA . ALA A 1 69 ? 11.907 -8.592 5.263 1.00 95.88 69 ALA A CA 1
ATOM 513 C C . ALA A 1 69 ? 11.531 -8.375 3.790 1.00 95.88 69 ALA A C 1
ATOM 515 O O . ALA A 1 69 ? 12.408 -8.263 2.932 1.00 95.88 69 ALA A O 1
ATOM 516 N N . ALA A 1 70 ? 10.233 -8.296 3.479 1.00 96.75 70 ALA A N 1
ATOM 517 C CA . ALA A 1 70 ? 9.790 -7.952 2.134 1.00 96.75 70 ALA A CA 1
ATOM 518 C C . ALA A 1 70 ? 10.165 -6.502 1.776 1.00 96.75 70 ALA A C 1
ATOM 520 O O . ALA A 1 70 ? 10.638 -6.255 0.667 1.00 96.75 70 ALA A O 1
ATOM 521 N N . LEU A 1 71 ? 9.994 -5.555 2.706 1.00 95.75 71 LEU A N 1
ATOM 522 C CA . LEU A 1 71 ? 10.257 -4.128 2.499 1.00 95.75 71 LEU A CA 1
ATOM 523 C C . LEU A 1 71 ? 11.735 -3.854 2.190 1.00 95.75 71 LEU A C 1
ATOM 525 O O . LEU A 1 71 ? 12.029 -3.115 1.251 1.00 95.75 71 LEU A O 1
ATOM 529 N N . GLU A 1 72 ? 12.659 -4.519 2.890 1.00 95.50 72 GLU A N 1
ATOM 530 C CA . GLU A 1 72 ? 14.109 -4.435 2.641 1.00 95.50 72 GLU A CA 1
ATOM 531 C C . GLU A 1 72 ? 14.499 -4.842 1.208 1.00 95.50 72 GLU A C 1
ATOM 533 O O . GLU A 1 72 ? 15.487 -4.350 0.655 1.00 95.50 72 GLU A O 1
ATOM 538 N N . ALA A 1 73 ? 13.721 -5.731 0.582 1.00 95.94 73 ALA A N 1
ATOM 539 C CA . ALA A 1 73 ? 13.967 -6.204 -0.777 1.00 95.94 73 ALA A CA 1
ATOM 540 C C . ALA A 1 73 ? 13.359 -5.297 -1.864 1.00 95.94 73 ALA A C 1
ATOM 542 O O . ALA A 1 73 ? 13.794 -5.364 -3.019 1.00 95.94 73 ALA A O 1
ATOM 543 N N . VAL A 1 74 ? 12.380 -4.444 -1.529 1.00 96.12 74 VAL A N 1
ATOM 544 C CA . VAL A 1 74 ? 11.659 -3.601 -2.502 1.00 96.12 74 VAL A CA 1
ATOM 545 C C . VAL A 1 74 ? 12.587 -2.710 -3.341 1.00 96.12 74 VAL A C 1
ATOM 547 O O . VAL A 1 74 ? 12.394 -2.699 -4.562 1.00 96.12 74 VAL A O 1
ATOM 550 N 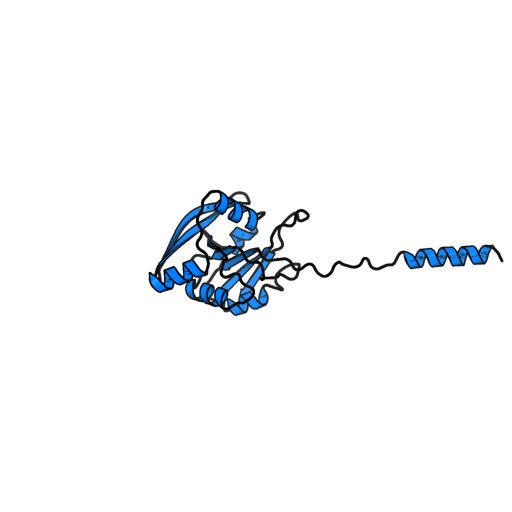N . PRO A 1 75 ? 13.606 -2.018 -2.786 1.00 94.25 75 PRO A N 1
ATOM 551 C CA . PRO A 1 75 ? 14.474 -1.135 -3.572 1.00 94.25 75 PRO A CA 1
ATOM 552 C C . PRO A 1 75 ? 15.141 -1.810 -4.776 1.00 94.25 75 PRO A C 1
ATOM 554 O O . PRO A 1 75 ? 15.417 -1.159 -5.780 1.00 94.25 75 PRO A O 1
ATOM 557 N N . TRP A 1 76 ? 15.340 -3.129 -4.714 1.00 94.19 76 TRP A N 1
ATOM 558 C CA . TRP A 1 76 ? 16.058 -3.916 -5.721 1.00 94.19 76 TRP A CA 1
ATOM 559 C C . TRP A 1 76 ? 15.141 -4.740 -6.631 1.00 94.19 76 TRP A C 1
ATOM 561 O O . TRP A 1 76 ? 15.611 -5.608 -7.365 1.00 94.19 76 TRP A O 1
ATOM 571 N N . SER A 1 77 ? 13.830 -4.514 -6.555 1.00 92.75 77 SER A N 1
ATOM 572 C CA . SER A 1 77 ? 12.825 -5.376 -7.184 1.00 92.75 77 SER A CA 1
ATOM 573 C C . SER A 1 77 ? 12.398 -4.962 -8.593 1.00 92.75 77 SER A C 1
ATOM 575 O O . SER A 1 77 ? 11.756 -5.750 -9.288 1.00 92.75 77 SER A O 1
ATOM 577 N N . GLY A 1 78 ? 12.728 -3.737 -9.006 1.00 87.38 78 GLY A N 1
ATOM 578 C CA . GLY A 1 78 ? 12.373 -3.180 -10.308 1.00 87.38 78 GLY A CA 1
ATOM 579 C C . GLY A 1 78 ? 13.533 -3.151 -11.304 1.00 87.38 78 GLY A C 1
ATOM 580 O O . GLY A 1 78 ? 14.666 -3.520 -11.005 1.00 87.38 78 GLY A O 1
ATOM 581 N N . GLU A 1 79 ? 13.249 -2.665 -12.514 1.00 85.75 79 GLU A N 1
ATOM 582 C CA . GLU A 1 79 ? 14.275 -2.414 -13.543 1.00 85.75 79 GLU A CA 1
ATOM 583 C C . GLU A 1 79 ? 15.220 -1.258 -13.177 1.00 85.75 79 GLU A C 1
ATOM 585 O O . GLU A 1 79 ? 16.344 -1.181 -13.678 1.00 85.75 79 GLU A O 1
ATOM 590 N N . LYS A 1 80 ? 14.750 -0.361 -12.304 1.00 86.81 80 LYS A N 1
ATOM 591 C CA . LYS A 1 80 ? 15.521 0.696 -11.649 1.00 86.81 80 LYS A CA 1
ATOM 592 C C . LYS A 1 80 ? 15.470 0.482 -10.139 1.00 86.81 80 LYS A C 1
ATOM 594 O O . LYS A 1 80 ? 14.575 -0.198 -9.637 1.00 86.81 80 LYS A O 1
ATOM 599 N N . GLU A 1 81 ? 16.403 1.108 -9.433 1.00 91.50 81 GLU A N 1
ATOM 600 C CA . GLU A 1 81 ? 16.349 1.189 -7.977 1.00 91.50 81 GLU A CA 1
ATOM 601 C C . GLU A 1 81 ? 15.104 1.982 -7.544 1.00 91.50 81 GLU A C 1
ATOM 603 O O . GLU A 1 81 ? 14.851 3.091 -8.034 1.00 91.50 81 GLU A O 1
ATOM 608 N N . LEU A 1 82 ? 14.299 1.374 -6.670 1.00 93.44 82 LEU A N 1
ATOM 609 C CA . LEU A 1 82 ? 13.040 1.935 -6.182 1.00 93.44 82 LEU A CA 1
ATOM 610 C C . LEU A 1 82 ? 13.257 2.672 -4.858 1.00 93.44 82 LEU A C 1
ATOM 612 O O . LEU A 1 82 ? 13.967 2.193 -3.977 1.00 93.44 82 LEU A O 1
ATOM 616 N N . SER A 1 83 ? 12.590 3.811 -4.691 1.00 93.06 83 SER A N 1
ATOM 617 C CA . SER A 1 83 ? 12.658 4.637 -3.483 1.00 93.06 83 SER A CA 1
ATOM 618 C C . SER A 1 83 ? 11.298 4.718 -2.797 1.00 93.06 83 SER A C 1
ATOM 620 O O . SER A 1 83 ? 10.313 5.113 -3.420 1.00 93.06 83 SER A O 1
ATOM 622 N N . LEU A 1 84 ? 11.249 4.397 -1.504 1.00 93.38 84 LEU A N 1
ATOM 623 C CA . LEU A 1 84 ? 10.017 4.359 -0.702 1.00 93.38 84 LEU A CA 1
ATOM 624 C C . LEU A 1 84 ? 9.639 5.705 -0.059 1.00 93.38 84 LEU A C 1
ATOM 626 O O . LEU A 1 84 ? 8.553 5.829 0.493 1.00 93.38 84 LEU A O 1
ATOM 630 N N . THR A 1 85 ? 10.469 6.735 -0.223 1.00 90.56 85 THR A N 1
ATOM 631 C CA . THR A 1 85 ? 10.366 8.062 0.422 1.00 90.56 85 THR A CA 1
ATOM 632 C C . THR A 1 85 ? 9.127 8.901 0.052 1.00 90.56 85 THR A C 1
ATOM 634 O O . THR A 1 85 ? 9.043 10.090 0.368 1.00 90.56 85 THR A O 1
ATOM 637 N N . SER A 1 86 ? 8.193 8.365 -0.738 1.00 88.75 86 SER A N 1
ATOM 638 C CA . SER A 1 86 ? 7.071 9.113 -1.330 1.00 88.75 86 SER A CA 1
ATOM 639 C C . SER A 1 86 ? 5.783 8.294 -1.479 1.00 88.75 86 SER A C 1
ATOM 641 O O . SER A 1 86 ? 4.886 8.689 -2.237 1.00 88.75 86 SER A O 1
ATOM 643 N N . VAL A 1 87 ? 5.663 7.182 -0.746 1.00 96.00 87 VAL A N 1
ATOM 644 C CA . VAL A 1 87 ? 4.466 6.331 -0.774 1.00 96.00 87 VAL A CA 1
ATOM 645 C C . VAL A 1 87 ? 3.250 7.136 -0.311 1.00 96.00 87 VAL A C 1
ATOM 647 O O . VAL A 1 87 ? 3.202 7.644 0.807 1.00 96.00 87 VAL A O 1
ATOM 650 N N . SER A 1 88 ? 2.260 7.262 -1.196 1.00 96.56 88 SER A N 1
ATOM 651 C CA . SER A 1 88 ? 1.022 8.020 -0.961 1.00 96.56 88 SER A CA 1
ATOM 652 C C . SER A 1 88 ? -0.186 7.106 -0.738 1.00 96.56 88 SER A C 1
ATOM 654 O O . SER A 1 88 ? -1.174 7.512 -0.121 1.00 96.56 88 SER A O 1
ATOM 656 N N . TYR A 1 89 ? -0.096 5.863 -1.212 1.00 98.19 89 TYR A N 1
ATOM 657 C CA . TYR A 1 89 ? -1.186 4.899 -1.188 1.00 98.19 89 TYR A CA 1
ATOM 658 C C . TYR A 1 89 ? -0.695 3.528 -0.725 1.00 98.19 89 TYR A C 1
ATOM 660 O O . TYR A 1 89 ? 0.252 2.979 -1.290 1.00 98.19 89 TYR A O 1
ATOM 668 N N . LEU A 1 90 ? -1.379 2.963 0.266 1.00 98.25 90 LEU A N 1
ATOM 669 C CA . LEU A 1 90 ? -1.220 1.587 0.717 1.00 98.25 90 LEU A CA 1
ATOM 670 C C . LEU A 1 90 ? -2.446 0.784 0.267 1.00 98.25 90 LEU A C 1
ATOM 672 O O . LEU A 1 90 ? -3.567 1.079 0.679 1.00 98.25 90 LEU A O 1
ATOM 676 N N . VAL A 1 91 ? -2.245 -0.222 -0.582 1.00 98.50 91 VAL A N 1
ATOM 677 C CA . VAL A 1 91 ? -3.317 -1.093 -1.085 1.00 98.50 91 VAL A CA 1
ATOM 678 C C . VAL A 1 91 ? -3.145 -2.481 -0.484 1.00 98.50 91 VAL A C 1
ATOM 680 O O . VAL A 1 91 ? -2.224 -3.208 -0.845 1.00 98.50 91 VAL A O 1
ATOM 683 N N . VAL A 1 92 ? -4.025 -2.866 0.432 1.00 98.44 92 VAL A N 1
ATOM 684 C CA . VAL A 1 92 ? -3.903 -4.126 1.177 1.00 98.44 92 VAL A CA 1
ATOM 685 C C . VAL A 1 92 ? -4.841 -5.208 0.647 1.00 98.44 92 VAL A C 1
ATOM 687 O O . VAL A 1 92 ? -5.938 -4.918 0.168 1.00 98.44 92 VAL A O 1
ATOM 690 N N . GLY A 1 93 ? -4.416 -6.465 0.730 1.00 98.00 93 GLY A N 1
ATOM 691 C CA . GLY A 1 93 ? -5.265 -7.634 0.513 1.00 98.00 93 GLY A CA 1
ATOM 692 C C . GLY A 1 93 ? -6.133 -7.950 1.734 1.00 98.00 93 GLY A C 1
ATOM 693 O O . GLY A 1 93 ? -5.871 -7.488 2.839 1.00 98.00 93 GLY A O 1
ATOM 694 N N . GLU A 1 94 ? -7.161 -8.777 1.548 1.0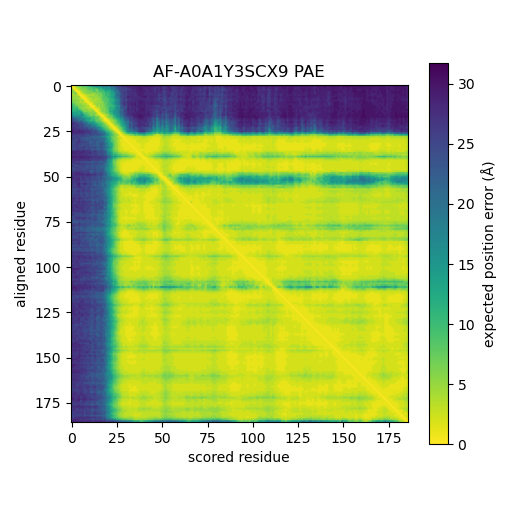0 94.69 94 GLU A N 1
ATOM 695 C CA . GLU A 1 94 ? -8.074 -9.204 2.626 1.00 94.69 94 GLU A CA 1
ATOM 696 C C . GLU A 1 94 ? -7.406 -10.114 3.680 1.00 94.69 94 GLU A C 1
ATOM 698 O O . GLU A 1 94 ? -7.963 -10.334 4.751 1.00 94.69 94 GLU A O 1
ATOM 703 N N . ASP A 1 95 ? -6.227 -10.664 3.384 1.00 92.75 95 ASP A N 1
ATOM 704 C CA . ASP A 1 95 ? -5.533 -11.694 4.166 1.00 92.75 95 ASP A CA 1
ATOM 705 C C . ASP A 1 95 ? -4.256 -11.199 4.868 1.00 92.75 95 ASP A C 1
ATOM 707 O O . ASP A 1 95 ? -3.469 -12.014 5.356 1.00 92.75 95 ASP A O 1
ATOM 711 N N . VAL A 1 96 ? -4.035 -9.882 4.925 1.00 95.75 96 VAL A N 1
ATOM 712 C CA . VAL A 1 96 ? -2.868 -9.291 5.599 1.00 95.75 96 VAL A CA 1
ATOM 713 C C . VAL A 1 96 ? -3.062 -9.219 7.116 1.00 95.75 96 VAL A C 1
ATOM 715 O O . VAL A 1 96 ? -4.179 -9.072 7.608 1.00 95.75 96 VAL A O 1
ATOM 718 N N . ALA A 1 97 ? -1.972 -9.250 7.886 1.00 94.81 97 ALA A N 1
ATOM 719 C CA . ALA A 1 97 ? -2.005 -8.834 9.290 1.00 94.81 97 ALA A CA 1
ATOM 720 C C . ALA A 1 97 ? -2.014 -7.297 9.365 1.00 94.81 97 ALA A C 1
ATOM 722 O O . ALA A 1 97 ? -0.969 -6.669 9.523 1.00 94.81 97 ALA A O 1
ATOM 723 N N . LEU A 1 98 ? -3.190 -6.689 9.167 1.00 96.56 98 LEU A N 1
ATOM 724 C CA . LEU A 1 98 ? -3.309 -5.247 8.937 1.00 96.56 98 LEU A CA 1
ATOM 725 C C . LEU A 1 98 ? -2.720 -4.404 10.077 1.00 96.56 98 LEU A C 1
ATOM 727 O O . LEU A 1 98 ? -1.963 -3.483 9.789 1.00 96.56 98 LEU A O 1
ATOM 731 N N . GLU A 1 99 ? -3.019 -4.706 11.345 1.00 95.69 99 GLU A N 1
ATOM 732 C CA . GLU A 1 99 ? -2.465 -3.932 12.467 1.00 95.69 99 GLU A CA 1
ATOM 733 C C . GLU A 1 99 ? -0.927 -3.974 12.487 1.00 95.69 99 GLU A C 1
ATOM 735 O O . GLU A 1 99 ? -0.284 -2.928 12.606 1.00 95.69 99 GLU A O 1
ATOM 740 N N . ASP A 1 100 ? -0.342 -5.163 12.314 1.00 94.88 100 ASP A N 1
ATOM 741 C CA . ASP A 1 100 ? 1.111 -5.356 12.307 1.00 94.88 100 ASP A CA 1
ATOM 742 C C . ASP A 1 100 ? 1.770 -4.583 11.157 1.00 94.88 100 ASP A C 1
ATOM 744 O O . ASP A 1 100 ? 2.758 -3.880 11.374 1.00 94.88 100 ASP A O 1
ATOM 748 N N . VAL A 1 101 ? 1.190 -4.646 9.953 1.00 96.19 101 VAL A N 1
ATOM 749 C CA . VAL A 1 101 ? 1.664 -3.893 8.781 1.00 96.19 101 VAL A CA 1
ATOM 750 C C . VAL A 1 101 ? 1.606 -2.390 9.045 1.00 96.19 101 VAL A C 1
ATOM 752 O O . VAL A 1 101 ? 2.593 -1.695 8.831 1.00 96.19 101 VAL A O 1
ATOM 755 N N . LEU A 1 102 ? 0.480 -1.866 9.540 1.00 97.00 102 LEU A N 1
ATOM 756 C CA . LEU A 1 102 ? 0.326 -0.426 9.785 1.00 97.00 102 LEU A CA 1
ATOM 757 C C . LEU A 1 102 ? 1.307 0.082 10.842 1.00 97.00 102 LEU A C 1
ATOM 759 O O . LEU A 1 102 ? 1.849 1.175 10.697 1.00 97.00 102 LEU A O 1
ATOM 763 N N . ARG A 1 103 ? 1.558 -0.704 11.893 1.00 95.56 103 ARG A N 1
ATOM 764 C CA . ARG A 1 103 ? 2.545 -0.365 12.921 1.00 95.56 103 ARG A CA 1
ATOM 765 C C . ARG A 1 103 ? 3.944 -0.252 12.325 1.00 95.56 103 ARG A C 1
ATOM 767 O O . ARG A 1 103 ? 4.620 0.738 12.572 1.00 95.56 103 ARG A O 1
ATOM 774 N N . GLN A 1 104 ? 4.336 -1.213 11.497 1.00 94.94 104 GLN A N 1
ATOM 775 C CA . GLN A 1 104 ? 5.648 -1.215 10.850 1.00 94.94 104 GLN A CA 1
ATOM 776 C C . GLN A 1 104 ? 5.792 -0.084 9.827 1.00 94.94 104 GLN A C 1
ATOM 778 O O . GLN A 1 104 ? 6.838 0.549 9.762 1.00 94.94 104 GLN A O 1
ATOM 783 N N . VAL A 1 105 ? 4.723 0.244 9.094 1.00 95.44 105 VAL A N 1
ATOM 784 C CA . VAL A 1 105 ? 4.678 1.417 8.204 1.00 95.44 105 VAL A CA 1
ATOM 785 C C . VAL A 1 105 ? 4.913 2.722 8.975 1.00 95.44 105 VAL A C 1
ATOM 787 O O . VAL A 1 105 ? 5.531 3.630 8.439 1.00 95.44 105 VAL A O 1
ATOM 790 N N . LEU A 1 106 ? 4.428 2.839 10.217 1.00 92.62 106 LEU A N 1
ATOM 791 C CA . LEU A 1 106 ? 4.657 4.026 11.055 1.00 92.62 106 LEU A CA 1
ATOM 792 C C . LEU A 1 106 ? 6.035 4.063 11.724 1.00 92.62 106 LEU A C 1
ATOM 794 O O . LEU A 1 106 ? 6.468 5.134 12.149 1.00 92.62 106 LEU A O 1
ATOM 798 N N . GLU A 1 107 ? 6.675 2.909 11.894 1.00 91.56 107 GLU A N 1
ATOM 799 C CA . GLU A 1 107 ? 8.027 2.798 12.450 1.00 91.56 107 GLU A CA 1
ATOM 800 C C . GLU A 1 107 ? 9.108 3.102 11.402 1.00 91.56 107 GLU A C 1
ATOM 802 O O . GLU A 1 107 ? 10.211 3.508 11.770 1.00 91.56 107 GLU A O 1
ATOM 807 N N . ASP A 1 108 ? 8.790 2.937 10.118 1.00 90.81 108 ASP A N 1
ATOM 808 C CA . ASP A 1 108 ? 9.674 3.251 9.000 1.00 90.81 108 ASP A CA 1
ATOM 809 C C . ASP A 1 108 ? 9.687 4.763 8.700 1.00 90.81 108 ASP A C 1
ATOM 811 O O . ASP A 1 108 ? 8.644 5.395 8.538 1.00 90.81 108 ASP A O 1
ATOM 815 N N . GLU A 1 109 ? 10.882 5.362 8.646 1.00 81.25 109 GLU A N 1
ATOM 816 C CA . GLU A 1 109 ? 11.046 6.811 8.440 1.00 81.25 109 GLU A CA 1
ATOM 817 C C . GLU A 1 109 ? 10.767 7.255 6.995 1.00 81.25 109 GLU A C 1
ATOM 819 O O . GLU A 1 109 ? 10.481 8.432 6.759 1.00 81.25 109 GLU A O 1
ATOM 824 N N . GLU A 1 110 ? 10.855 6.334 6.034 1.00 82.56 110 GLU A N 1
ATOM 825 C CA . GLU A 1 110 ? 10.691 6.616 4.609 1.00 82.56 110 GLU A CA 1
ATOM 826 C C . GLU A 1 110 ? 9.242 6.414 4.158 1.00 82.56 110 GLU A C 1
ATOM 828 O O . GLU A 1 110 ? 8.767 7.099 3.244 1.00 82.56 110 GLU A O 1
ATOM 833 N N . LEU A 1 111 ? 8.511 5.506 4.808 1.00 86.38 111 LEU A N 1
ATOM 834 C CA . LEU A 1 111 ? 7.093 5.307 4.550 1.00 86.38 111 LEU A CA 1
ATOM 835 C C . LEU A 1 111 ? 6.244 6.435 5.154 1.00 86.38 111 LEU A C 1
ATOM 837 O O . LEU A 1 111 ? 6.345 6.830 6.314 1.00 86.38 111 LEU A O 1
ATOM 841 N N . GLY A 1 112 ? 5.342 6.974 4.337 1.00 78.06 112 GLY A N 1
ATOM 842 C CA . GLY A 1 112 ? 4.491 8.083 4.745 1.00 78.06 112 GLY A CA 1
ATOM 843 C C . GLY A 1 112 ? 3.383 7.644 5.703 1.00 78.06 112 GLY A C 1
ATOM 844 O O . GLY A 1 112 ? 2.422 7.005 5.283 1.00 78.06 112 GLY A O 1
ATOM 845 N N . ALA A 1 113 ? 3.415 8.114 6.954 1.00 85.44 113 ALA A N 1
ATOM 846 C CA . ALA A 1 113 ? 2.301 7.977 7.907 1.00 85.44 113 ALA A CA 1
ATOM 847 C C . ALA A 1 113 ? 0.961 8.544 7.377 1.00 85.44 113 ALA A C 1
ATOM 849 O O . ALA A 1 113 ? -0.123 8.157 7.816 1.00 85.44 113 ALA A O 1
ATOM 850 N N . SER A 1 114 ? 1.036 9.474 6.423 1.00 93.19 114 SER A N 1
ATOM 851 C CA . SER A 1 114 ? -0.108 10.076 5.737 1.00 93.19 114 SER A CA 1
ATOM 852 C C . SER A 1 114 ? -0.609 9.274 4.534 1.00 93.19 114 SER A C 1
ATOM 854 O O . SER A 1 114 ? -1.560 9.716 3.892 1.00 93.19 114 SER A O 1
ATOM 856 N N . ALA A 1 115 ? 0.026 8.150 4.183 1.00 96.88 115 ALA A N 1
ATOM 857 C CA . ALA A 1 115 ? -0.439 7.312 3.087 1.00 96.88 115 ALA A CA 1
ATOM 858 C C . ALA A 1 115 ? -1.880 6.866 3.359 1.00 96.88 115 ALA A C 1
ATOM 860 O O . ALA A 1 115 ? -2.226 6.496 4.482 1.00 96.88 115 ALA A O 1
ATOM 861 N N . THR A 1 116 ? -2.734 6.931 2.341 1.00 98.25 116 THR A N 1
ATOM 862 C CA . THR A 1 116 ? -4.127 6.487 2.469 1.00 98.25 116 THR A CA 1
ATOM 863 C C . THR A 1 116 ? -4.226 4.984 2.267 1.00 98.25 116 THR A C 1
ATOM 865 O O . THR A 1 116 ? -3.500 4.414 1.452 1.00 98.25 116 THR A O 1
ATOM 868 N N . VAL A 1 117 ? -5.114 4.337 3.018 1.00 98.56 117 VAL A N 1
ATOM 869 C CA . VAL A 1 117 ? -5.267 2.884 3.028 1.00 98.56 117 VAL A CA 1
ATOM 870 C C . VAL A 1 117 ? -6.518 2.486 2.258 1.00 98.56 117 VAL A C 1
ATOM 872 O O . VAL A 1 117 ? -7.629 2.945 2.530 1.00 98.56 117 VAL A O 1
ATOM 875 N N . TRP A 1 118 ? -6.316 1.581 1.313 1.00 98.62 118 TRP A N 1
ATOM 876 C CA . TRP A 1 118 ? -7.329 1.032 0.426 1.00 98.62 118 TRP A CA 1
ATOM 877 C C . TRP A 1 118 ? -7.272 -0.483 0.504 1.00 98.62 118 TRP A C 1
ATOM 879 O O . TRP A 1 118 ? -6.203 -1.048 0.724 1.00 98.62 118 TRP A O 1
ATOM 889 N N . ILE A 1 119 ? -8.398 -1.152 0.278 1.00 98.31 119 ILE A N 1
ATOM 890 C CA . ILE A 1 119 ? -8.416 -2.612 0.190 1.00 98.31 119 ILE A CA 1
ATOM 891 C C . ILE A 1 119 ? -8.660 -3.064 -1.247 1.00 98.31 119 ILE A C 1
ATOM 893 O O . ILE A 1 119 ? -9.545 -2.556 -1.940 1.00 98.31 119 ILE A O 1
ATOM 897 N N . ALA A 1 120 ? -7.868 -4.023 -1.709 1.00 98.19 120 ALA A N 1
ATOM 898 C CA . ALA A 1 120 ? -8.042 -4.632 -3.014 1.00 98.19 120 ALA A CA 1
ATOM 899 C C . ALA A 1 120 ? -9.145 -5.689 -2.980 1.00 98.19 120 ALA A C 1
ATOM 901 O O . ALA A 1 120 ? -9.211 -6.525 -2.080 1.00 98.19 120 ALA A O 1
ATOM 902 N N . ARG A 1 121 ? -9.976 -5.712 -4.021 1.00 96.56 121 ARG A N 1
ATOM 903 C CA . ARG A 1 121 ? -10.846 -6.847 -4.309 1.00 96.56 121 ARG A CA 1
ATOM 904 C C . ARG A 1 121 ? -10.074 -7.889 -5.120 1.00 96.56 121 ARG A C 1
ATOM 906 O O . ARG A 1 121 ? -9.904 -7.755 -6.333 1.00 96.56 121 ARG A O 1
ATOM 913 N N . GLY A 1 122 ? -9.645 -8.958 -4.455 1.00 93.75 122 GLY A N 1
ATOM 914 C CA . GLY A 1 122 ? -8.825 -10.018 -5.053 1.00 93.75 122 GLY A CA 1
ATOM 915 C C . GLY A 1 122 ? -7.320 -9.786 -4.884 1.00 93.75 122 GLY A C 1
ATOM 916 O O . GLY A 1 122 ? -6.897 -9.057 -3.994 1.00 93.75 122 GLY A O 1
ATOM 917 N N . LYS A 1 123 ? -6.496 -10.444 -5.716 1.00 96.06 123 LYS A N 1
ATOM 918 C CA . LYS A 1 123 ? -5.029 -10.422 -5.560 1.00 96.06 123 LYS A CA 1
ATOM 919 C C . LYS A 1 123 ? -4.449 -9.042 -5.898 1.00 96.06 123 LYS A C 1
ATOM 921 O O . LYS A 1 123 ? -4.554 -8.619 -7.050 1.00 96.06 123 LYS A O 1
ATOM 926 N N . VAL A 1 124 ? -3.773 -8.411 -4.934 1.00 97.81 124 VAL A N 1
ATOM 927 C CA . VAL A 1 124 ? -3.200 -7.055 -5.042 1.00 97.81 124 VAL A CA 1
ATOM 928 C C . VAL A 1 124 ? -2.227 -6.930 -6.214 1.00 97.81 124 VAL A C 1
ATOM 930 O O . VAL A 1 124 ? -2.450 -6.092 -7.084 1.00 97.81 124 VAL A O 1
ATOM 933 N N . SER A 1 125 ? -1.204 -7.788 -6.297 1.00 96.44 125 SER A N 1
ATOM 934 C CA . SER A 1 125 ? -0.206 -7.739 -7.381 1.00 96.44 125 SER A CA 1
ATOM 935 C C . SER A 1 125 ? -0.855 -7.826 -8.760 1.00 96.44 125 SER A C 1
ATOM 937 O O . SER A 1 125 ? -0.702 -6.939 -9.592 1.00 96.44 125 SER A O 1
ATOM 939 N N . GLY A 1 126 ? -1.705 -8.834 -8.967 1.00 95.94 126 GLY A N 1
ATOM 940 C CA . GLY A 1 126 ? -2.415 -9.007 -10.233 1.00 95.94 126 GLY A CA 1
ATOM 941 C C . GLY A 1 126 ? -3.388 -7.870 -10.569 1.00 95.94 126 GLY A C 1
ATOM 942 O O . GLY A 1 126 ? -3.688 -7.668 -11.743 1.00 95.94 126 GLY A O 1
ATOM 943 N N . MET A 1 127 ? -3.910 -7.155 -9.570 1.00 96.94 127 MET A N 1
ATOM 944 C CA . MET A 1 127 ? -4.734 -5.962 -9.766 1.00 96.94 127 MET A CA 1
ATOM 945 C C . MET A 1 127 ? -3.872 -4.789 -10.251 1.00 96.94 127 MET A C 1
ATOM 947 O O . MET A 1 127 ? -4.175 -4.220 -11.295 1.00 96.94 127 MET A O 1
ATOM 951 N N . LEU A 1 128 ? -2.780 -4.486 -9.541 1.00 97.12 128 LEU A N 1
ATOM 952 C CA . LEU A 1 128 ? -1.874 -3.372 -9.841 1.00 97.12 128 LEU A CA 1
ATOM 953 C C . LEU A 1 128 ? -1.092 -3.564 -11.153 1.00 97.12 128 LEU A C 1
ATOM 955 O O . LEU A 1 128 ? -0.869 -2.598 -11.881 1.00 97.12 128 LEU A O 1
ATOM 959 N N . ASP A 1 129 ? -0.739 -4.802 -11.505 1.00 95.19 129 ASP A N 1
ATOM 960 C CA . ASP A 1 129 ? -0.064 -5.132 -12.770 1.00 95.19 129 ASP A CA 1
ATOM 961 C C . ASP A 1 129 ? -0.940 -4.866 -14.001 1.00 95.19 129 ASP A C 1
ATOM 963 O O . ASP A 1 129 ? -0.435 -4.613 -15.092 1.00 95.19 129 ASP A O 1
ATOM 967 N N . ARG A 1 130 ? -2.267 -4.945 -13.843 1.00 94.94 130 ARG A N 1
ATOM 968 C CA . ARG A 1 130 ? -3.242 -4.710 -14.921 1.00 94.94 130 ARG A CA 1
ATOM 969 C C . ARG A 1 130 ? -3.774 -3.279 -14.950 1.00 94.94 130 ARG A C 1
ATOM 971 O O . ARG A 1 130 ? -4.704 -3.008 -15.711 1.00 94.94 130 ARG A O 1
ATOM 978 N N . CYS A 1 131 ? -3.251 -2.408 -14.099 1.00 94.69 131 CYS A N 1
ATOM 979 C CA . CYS A 1 131 ? -3.599 -0.998 -14.068 1.00 94.69 131 CYS A CA 1
ATOM 980 C C . CYS A 1 131 ? -2.523 -0.195 -14.781 1.00 94.69 131 CYS A C 1
ATOM 982 O O . CYS A 1 131 ? -1.341 -0.380 -14.498 1.00 94.69 131 CYS A O 1
ATOM 984 N N . ASP A 1 132 ? -2.933 0.692 -15.681 1.00 93.94 132 ASP A N 1
ATOM 985 C CA . ASP A 1 132 ? -2.015 1.504 -16.472 1.00 93.94 132 ASP A CA 1
ATOM 986 C C . ASP A 1 132 ? -1.290 2.514 -15.575 1.00 93.94 132 ASP A C 1
ATOM 988 O O . ASP A 1 132 ? -0.063 2.569 -15.605 1.00 93.94 132 ASP A O 1
ATOM 992 N N . ASP A 1 133 ? -2.033 3.226 -14.721 1.00 95.00 133 ASP A N 1
ATOM 993 C CA . ASP A 1 133 ? -1.504 4.195 -13.754 1.00 95.00 133 ASP A CA 1
ATOM 994 C C . ASP A 1 133 ? -2.318 4.185 -12.437 1.00 95.00 133 ASP A C 1
ATOM 996 O O . ASP A 1 133 ? -3.249 4.979 -12.252 1.00 95.00 133 ASP A O 1
ATOM 1000 N N . PRO A 1 134 ? -1.975 3.284 -11.494 1.00 96.56 134 PRO A N 1
ATOM 1001 C CA . PRO A 1 134 ? -2.666 3.174 -10.210 1.00 96.56 134 PRO A CA 1
ATOM 1002 C C . PRO A 1 134 ? -2.657 4.454 -9.367 1.00 96.56 134 PRO A C 1
ATOM 1004 O O . PRO A 1 134 ? -3.599 4.690 -8.611 1.00 96.56 134 PRO A O 1
ATOM 1007 N N . GLU A 1 135 ? -1.599 5.267 -9.451 1.00 96.38 135 GLU A N 1
ATOM 1008 C CA . GLU A 1 135 ? -1.492 6.497 -8.663 1.00 96.38 135 GLU A CA 1
ATOM 1009 C C . GLU A 1 135 ? -2.531 7.517 -9.129 1.00 96.38 135 GLU A C 1
ATOM 1011 O O . GLU A 1 135 ? -3.274 8.078 -8.313 1.00 96.38 135 GLU A O 1
ATOM 1016 N N . THR A 1 136 ? -2.597 7.749 -10.442 1.00 96.06 136 THR A N 1
ATOM 1017 C CA . THR A 1 136 ? -3.565 8.678 -11.027 1.00 96.06 136 THR A CA 1
ATOM 1018 C C . THR A 1 136 ? -4.993 8.214 -10.757 1.00 96.06 136 THR A C 1
ATOM 1020 O O . THR A 1 136 ? -5.836 9.036 -10.391 1.00 96.06 136 THR A O 1
ATOM 1023 N N . ASP A 1 137 ? -5.265 6.910 -10.853 1.00 97.25 137 ASP A N 1
ATOM 1024 C CA . ASP A 1 137 ? -6.596 6.363 -10.584 1.00 97.25 137 ASP A CA 1
ATOM 1025 C C . ASP A 1 137 ? -7.038 6.595 -9.126 1.00 97.25 137 ASP A C 1
ATOM 1027 O O . ASP A 1 137 ? -8.136 7.099 -8.881 1.00 97.25 137 ASP A O 1
ATOM 1031 N N . LEU A 1 138 ? -6.182 6.299 -8.139 1.00 98.19 138 LEU A N 1
ATOM 1032 C CA . LEU A 1 138 ? -6.493 6.521 -6.717 1.00 98.19 138 LEU A CA 1
ATOM 1033 C C . LEU A 1 138 ? -6.633 8.014 -6.384 1.00 98.19 138 LEU A C 1
ATOM 1035 O O . LEU A 1 138 ? -7.522 8.414 -5.619 1.00 98.19 138 LEU A O 1
ATOM 1039 N N . THR A 1 139 ? -5.809 8.855 -7.011 1.00 97.44 139 THR A N 1
ATOM 1040 C CA . THR A 1 139 ? -5.919 10.316 -6.909 1.00 97.44 139 THR A CA 1
ATOM 1041 C C . THR A 1 139 ? -7.266 10.795 -7.456 1.00 97.44 139 THR A C 1
ATOM 1043 O O . THR A 1 139 ? -7.945 11.619 -6.838 1.00 97.44 139 THR A O 1
ATOM 1046 N N . LEU A 1 140 ? -7.698 10.252 -8.598 1.00 97.56 140 LEU A N 1
ATOM 1047 C CA . LEU A 1 140 ? -8.978 10.582 -9.214 1.00 97.56 140 LEU A CA 1
ATOM 1048 C C . LEU A 1 140 ? -10.158 10.148 -8.338 1.00 97.56 140 LEU A C 1
ATOM 1050 O O . LEU A 1 140 ? -11.074 10.947 -8.143 1.00 97.56 140 LEU A O 1
ATOM 1054 N N . LEU A 1 141 ? -10.132 8.936 -7.775 1.00 98.38 141 LEU A N 1
ATOM 1055 C CA . LEU A 1 141 ? -11.164 8.468 -6.841 1.00 98.38 141 LEU A CA 1
ATOM 1056 C C . LEU A 1 141 ? -11.276 9.398 -5.625 1.00 98.38 141 LEU A C 1
ATOM 1058 O O . LEU A 1 141 ? -12.379 9.787 -5.238 1.00 98.38 141 LEU A O 1
ATOM 1062 N N . THR A 1 142 ? -10.140 9.834 -5.080 1.00 97.19 142 THR A N 1
ATOM 1063 C CA . THR A 1 142 ? -10.101 10.808 -3.978 1.00 97.19 142 THR A CA 1
ATOM 1064 C C . THR A 1 142 ? -10.753 12.134 -4.388 1.00 97.19 142 THR A C 1
ATOM 1066 O O . THR A 1 142 ? -11.625 12.646 -3.686 1.00 97.19 142 THR A O 1
ATOM 1069 N N . HIS A 1 143 ? -10.424 12.669 -5.569 1.00 97.56 143 HIS A N 1
ATOM 1070 C CA . HIS A 1 143 ? -11.059 13.885 -6.097 1.00 97.56 143 HIS A CA 1
ATOM 1071 C C . HIS A 1 143 ? -12.558 13.723 -6.399 1.00 97.56 143 HIS A C 1
ATOM 1073 O O . HIS A 1 143 ? -13.297 14.709 -6.391 1.00 97.56 143 HIS A O 1
ATOM 1079 N N . GLN A 1 144 ? -13.022 12.498 -6.645 1.00 97.06 144 GLN A N 1
ATOM 1080 C CA . GLN A 1 144 ? -14.438 12.168 -6.820 1.00 97.06 144 GLN A CA 1
ATOM 1081 C C . GLN A 1 144 ? -15.191 12.005 -5.489 1.00 97.06 144 GLN A C 1
ATOM 1083 O O . GLN A 1 144 ? -16.398 11.76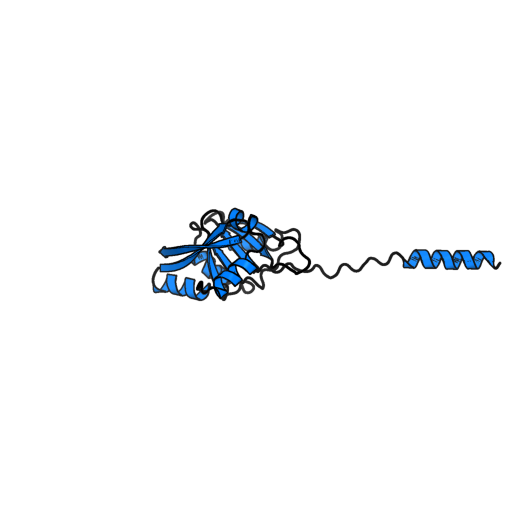3 -5.500 1.00 97.06 144 GLN A O 1
ATOM 1088 N N . GLY A 1 145 ? -14.513 12.190 -4.353 1.00 96.94 145 GLY A N 1
ATOM 1089 C CA . GLY A 1 145 ? -15.110 12.161 -3.019 1.00 96.94 145 GLY A CA 1
ATOM 1090 C C . GLY A 1 145 ? -15.034 10.803 -2.326 1.00 96.94 145 GLY A C 1
ATOM 1091 O O . GLY A 1 145 ? -15.737 10.592 -1.338 1.00 96.94 145 GLY A O 1
ATOM 1092 N N . VAL A 1 146 ? -14.211 9.873 -2.817 1.00 97.62 146 VAL A N 1
ATOM 1093 C CA . VAL A 1 146 ? -13.933 8.633 -2.086 1.00 97.62 146 VAL A CA 1
ATOM 1094 C C . VAL A 1 146 ? -12.977 8.936 -0.936 1.00 97.62 146 VAL A C 1
ATOM 1096 O O . VAL A 1 146 ? -11.799 9.206 -1.146 1.00 97.62 146 VAL A O 1
ATOM 1099 N N . GLU A 1 147 ? -13.495 8.894 0.289 1.00 95.69 147 GLU A N 1
ATOM 1100 C CA . GLU A 1 147 ? -12.713 9.143 1.501 1.00 95.69 147 GLU A CA 1
ATOM 1101 C C . GLU A 1 147 ? -11.993 7.866 1.957 1.00 95.69 147 GLU A C 1
ATOM 1103 O O . GLU A 1 147 ? -12.624 6.928 2.463 1.00 95.69 147 GLU A O 1
ATOM 1108 N N . ALA A 1 148 ? -10.671 7.849 1.772 1.00 97.56 148 ALA A N 1
ATOM 1109 C CA . ALA A 1 148 ? -9.772 6.822 2.282 1.00 97.56 148 ALA A CA 1
ATOM 1110 C C . ALA A 1 148 ? -9.052 7.323 3.546 1.00 97.56 148 ALA A C 1
ATOM 1112 O O . ALA A 1 148 ? -8.423 8.383 3.491 1.00 97.56 148 ALA A O 1
ATOM 1113 N N . PRO A 1 149 ? -9.123 6.594 4.674 1.00 98.12 149 PRO A N 1
ATOM 1114 C CA . PRO A 1 149 ? -8.392 6.962 5.881 1.00 98.12 149 PRO A CA 1
ATOM 1115 C C . PRO A 1 149 ? -6.881 6.784 5.688 1.00 98.12 149 PRO A C 1
ATOM 1117 O O . PRO A 1 149 ? -6.427 5.924 4.933 1.00 98.12 149 PRO A O 1
ATOM 1120 N N . THR A 1 150 ? -6.092 7.582 6.395 1.00 98.25 150 THR A N 1
ATOM 1121 C CA . THR A 1 150 ? -4.629 7.455 6.462 1.00 98.25 150 THR A CA 1
ATOM 1122 C C . THR A 1 150 ? -4.196 6.270 7.323 1.00 98.25 150 THR A C 1
ATOM 1124 O O . THR A 1 150 ? -4.950 5.815 8.181 1.00 98.25 150 THR A O 1
ATOM 1127 N N . VAL A 1 151 ? -2.956 5.798 7.162 1.00 97.69 151 VAL A N 1
ATOM 1128 C CA . VAL A 1 151 ? -2.357 4.737 7.998 1.00 97.69 151 VAL A CA 1
ATOM 1129 C C . VAL A 1 151 ? -2.563 5.010 9.494 1.00 97.69 151 VAL A C 1
ATOM 1131 O O . VAL A 1 151 ? -3.002 4.123 10.228 1.00 97.69 151 VAL A O 1
ATOM 1134 N N . VAL A 1 152 ? -2.321 6.249 9.940 1.00 97.38 152 VAL A N 1
ATOM 1135 C CA . VAL A 1 152 ? -2.516 6.655 11.344 1.00 97.38 152 VAL A CA 1
ATOM 1136 C C . VAL A 1 152 ? -3.978 6.535 11.774 1.00 97.38 152 VAL A C 1
ATOM 1138 O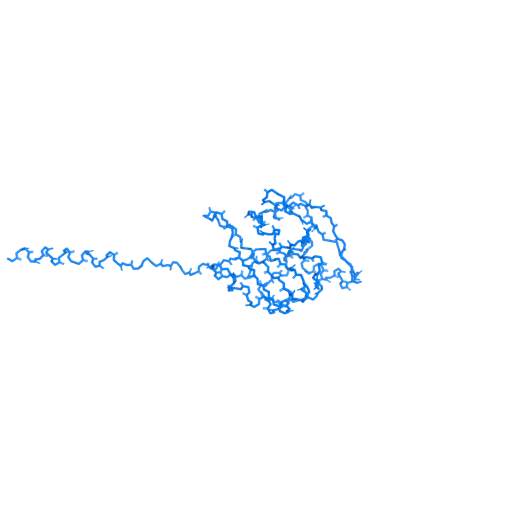 O . VAL A 1 152 ? -4.259 6.030 12.860 1.00 97.38 152 VAL A O 1
ATOM 1141 N N . GLU A 1 153 ? -4.919 6.986 10.944 1.00 98.00 153 GLU A N 1
ATOM 1142 C CA . GLU A 1 153 ? -6.352 6.922 11.252 1.00 98.00 153 GLU A CA 1
ATOM 1143 C C . GLU A 1 153 ? -6.859 5.480 11.303 1.00 98.00 153 GLU A C 1
ATOM 1145 O O . GLU A 1 153 ? -7.646 5.141 12.188 1.00 98.00 153 GLU A O 1
ATOM 1150 N N . VAL A 1 154 ? -6.378 4.620 10.401 1.00 98.19 154 VAL A N 1
ATOM 1151 C CA . VAL A 1 154 ? -6.730 3.196 10.386 1.00 98.19 154 VAL A CA 1
ATOM 1152 C C . VAL A 1 154 ? -6.219 2.502 11.640 1.00 98.19 154 VAL A C 1
ATOM 1154 O O . VAL A 1 154 ? -7.002 1.847 12.329 1.00 98.19 154 VAL A O 1
ATOM 1157 N N . LEU A 1 155 ? -4.942 2.688 11.987 1.00 97.25 155 LEU A N 1
ATOM 1158 C CA . LEU A 1 155 ? -4.372 2.082 13.189 1.00 97.25 155 LEU A CA 1
ATOM 1159 C C . LEU A 1 155 ? -5.064 2.586 14.462 1.00 97.25 155 LEU A C 1
ATOM 1161 O O . LEU A 1 155 ? -5.369 1.798 15.360 1.00 97.25 155 LEU A O 1
ATOM 1165 N N . ALA A 1 156 ? -5.362 3.886 14.536 1.00 96.94 156 ALA A N 1
ATOM 1166 C CA . ALA A 1 156 ? -6.101 4.463 15.653 1.00 96.94 156 ALA A CA 1
ATOM 1167 C C . ALA A 1 156 ? -7.514 3.869 15.770 1.00 96.94 156 ALA A C 1
ATOM 1169 O O . ALA A 1 156 ? -7.950 3.552 16.881 1.00 96.94 156 ALA A O 1
ATOM 1170 N N . ALA A 1 157 ? -8.220 3.687 14.649 1.00 97.81 157 ALA A N 1
ATOM 1171 C CA . ALA A 1 157 ? -9.552 3.091 14.625 1.00 97.81 157 ALA A CA 1
ATOM 1172 C C . ALA A 1 157 ? -9.536 1.618 15.059 1.00 97.81 157 ALA A C 1
ATOM 1174 O O . ALA A 1 157 ? -10.337 1.239 15.913 1.00 97.81 157 ALA A O 1
ATOM 1175 N N . LEU A 1 158 ? -8.593 0.815 14.558 1.00 97.25 158 LEU A N 1
ATOM 1176 C CA . LEU A 1 158 ? -8.417 -0.576 14.987 1.00 97.25 158 LEU A CA 1
ATOM 1177 C C . LEU A 1 158 ? -8.101 -0.659 16.486 1.00 97.25 158 LEU A C 1
ATOM 1179 O O . LEU A 1 158 ? -8.820 -1.320 17.228 1.00 97.25 158 LEU A O 1
ATOM 1183 N N . THR A 1 159 ? -7.137 0.129 16.966 1.00 96.12 159 THR A N 1
ATOM 1184 C CA . THR A 1 159 ? -6.731 0.128 18.384 1.00 96.12 159 THR A CA 1
ATOM 1185 C C . THR A 1 159 ? -7.864 0.573 19.321 1.00 96.12 159 THR A C 1
ATOM 1187 O O . THR A 1 159 ? -8.008 0.066 20.433 1.00 96.12 159 THR A O 1
ATOM 1190 N N . THR A 1 160 ? -8.669 1.556 18.905 1.00 96.62 160 THR A N 1
ATOM 1191 C CA . THR A 1 160 ? -9.689 2.178 19.773 1.00 96.62 160 THR A CA 1
ATOM 1192 C C . THR A 1 160 ? -11.042 1.479 19.686 1.00 96.62 160 THR A C 1
ATOM 1194 O O . THR A 1 160 ? -11.792 1.438 20.665 1.00 96.62 160 THR A O 1
ATOM 1197 N N . HIS A 1 161 ? -11.396 0.975 18.506 1.00 96.62 161 HIS A N 1
ATOM 1198 C CA . HIS A 1 161 ? -12.735 0.476 18.201 1.00 96.62 161 HIS A CA 1
ATOM 1199 C C . HIS A 1 161 ? -12.763 -0.992 17.770 1.00 96.62 161 HIS A C 1
ATOM 1201 O O . HIS A 1 161 ? -13.859 -1.527 17.612 1.00 96.62 161 HIS A O 1
ATOM 1207 N N . GLY A 1 162 ? -1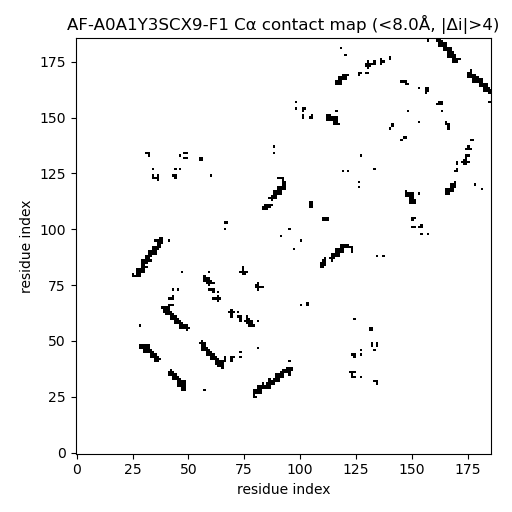1.606 -1.630 17.568 1.00 96.62 162 GLY A N 1
ATOM 1208 C CA . GLY A 1 162 ? -11.493 -3.000 17.055 1.00 96.62 162 GLY A CA 1
ATOM 1209 C C . GLY A 1 162 ? -11.951 -3.150 15.605 1.00 96.62 162 GLY A C 1
ATOM 1210 O O . GLY A 1 162 ? -12.110 -4.268 15.128 1.00 96.62 162 GLY A O 1
ATOM 1211 N N . ARG A 1 163 ? -12.236 -2.036 14.915 1.00 97.19 163 ARG A N 1
ATOM 1212 C CA . ARG A 1 163 ? -12.750 -2.050 13.547 1.00 97.19 163 ARG A CA 1
ATOM 1213 C C . ARG A 1 163 ? -12.501 -0.753 12.796 1.00 97.19 163 ARG A C 1
ATOM 1215 O O . ARG A 1 163 ? -12.454 0.325 13.388 1.00 97.19 163 ARG A O 1
ATOM 1222 N N . VAL A 1 164 ? -12.459 -0.859 11.476 1.00 97.75 164 VAL A N 1
ATOM 1223 C CA . VAL A 1 164 ? -12.309 0.267 10.547 1.00 97.75 164 VAL A CA 1
ATOM 1224 C C . VAL A 1 164 ? -12.979 -0.061 9.217 1.00 97.75 164 VAL A C 1
ATOM 1226 O O . VAL A 1 164 ? -13.079 -1.223 8.830 1.00 97.75 164 VAL A O 1
ATOM 1229 N N . GLU A 1 165 ? -13.464 0.958 8.513 1.00 97.88 165 GLU A N 1
ATOM 1230 C CA . GLU A 1 165 ? -14.051 0.795 7.187 1.00 97.88 165 GLU A CA 1
ATOM 1231 C C . GLU A 1 165 ? -13.144 1.411 6.119 1.00 97.88 165 GLU A C 1
ATOM 1233 O O . GLU A 1 165 ? -12.859 2.608 6.161 1.00 97.88 165 GLU A O 1
ATOM 1238 N N . LEU A 1 166 ? -12.721 0.598 5.153 1.00 98.44 166 LEU A N 1
ATOM 1239 C CA . LEU A 1 166 ? -11.812 0.982 4.077 1.00 98.44 166 LEU A CA 1
ATOM 1240 C C . LEU A 1 166 ? -12.551 1.036 2.733 1.00 98.44 166 LEU A C 1
ATOM 1242 O O . LEU A 1 166 ? -13.417 0.191 2.475 1.00 98.44 166 LEU A O 1
ATOM 1246 N N . PRO A 1 167 ? -12.229 1.989 1.843 1.00 98.44 167 PRO A N 1
ATOM 1247 C CA . PRO A 1 167 ? -12.711 1.943 0.470 1.00 98.44 167 PRO A CA 1
ATOM 1248 C C . PRO A 1 167 ? -12.106 0.738 -0.258 1.00 98.44 167 PRO A C 1
ATOM 1250 O O . PRO A 1 167 ? -10.892 0.524 -0.242 1.00 98.44 167 PRO A O 1
ATOM 1253 N N . GLN A 1 168 ? -12.969 -0.044 -0.906 1.00 98.38 168 GLN A N 1
ATOM 1254 C CA . GLN A 1 168 ? -12.557 -1.194 -1.702 1.00 98.38 168 GLN A CA 1
ATOM 1255 C C . GLN A 1 168 ? -12.406 -0.791 -3.165 1.00 98.38 168 GLN A C 1
ATOM 1257 O O . GLN A 1 168 ? -13.310 -0.175 -3.737 1.00 98.38 168 GLN A O 1
ATOM 1262 N N . VAL A 1 169 ? -11.292 -1.185 -3.773 1.00 98.38 169 VAL A N 1
ATOM 1263 C CA . VAL A 1 169 ? -10.986 -0.959 -5.189 1.00 98.38 169 VAL A CA 1
ATOM 1264 C C . VAL A 1 169 ? -10.840 -2.275 -5.938 1.00 98.38 169 VAL A C 1
ATOM 1266 O O . VAL A 1 169 ? -10.425 -3.288 -5.379 1.00 98.38 169 VAL A O 1
ATOM 1269 N N . GLU A 1 170 ? -11.190 -2.261 -7.217 1.00 97.75 170 GLU A N 1
ATOM 1270 C CA . GLU A 1 170 ? -10.959 -3.369 -8.141 1.00 97.75 170 GLU A CA 1
ATOM 1271 C C . GLU A 1 170 ? -10.385 -2.849 -9.459 1.00 97.75 170 GLU A C 1
ATOM 1273 O O . GLU A 1 170 ? -10.555 -1.680 -9.803 1.00 97.75 170 GLU A O 1
ATOM 1278 N N . GLN A 1 171 ? -9.715 -3.723 -10.213 1.00 97.06 171 GLN A N 1
ATOM 1279 C CA . GLN A 1 171 ? -9.231 -3.378 -11.546 1.00 97.06 171 GLN A CA 1
ATOM 1280 C C . GLN A 1 171 ? -10.312 -3.645 -12.596 1.00 97.06 171 GLN A C 1
ATOM 1282 O O . GLN A 1 171 ? -10.815 -4.765 -12.718 1.00 97.06 171 GLN A O 1
ATOM 1287 N N . HIS A 1 172 ? -10.617 -2.628 -13.399 1.00 96.62 172 HIS A N 1
ATOM 1288 C CA . HIS A 1 172 ? -11.521 -2.711 -14.536 1.00 96.62 172 HIS A CA 1
ATOM 1289 C C . HIS A 1 172 ? -10.945 -1.956 -15.737 1.00 96.62 172 HIS A C 1
ATOM 1291 O O . HIS A 1 172 ? -10.715 -0.755 -15.677 1.00 96.62 172 HIS A O 1
ATOM 1297 N N . GLY A 1 173 ? -10.731 -2.657 -16.854 1.00 94.12 173 GLY A N 1
ATOM 1298 C CA . GLY A 1 173 ? -10.388 -2.017 -18.130 1.00 94.12 173 GLY A CA 1
ATOM 1299 C C . GLY A 1 173 ? -9.090 -1.198 -18.135 1.00 94.12 173 GLY A C 1
ATOM 1300 O O . GLY A 1 173 ? -9.014 -0.232 -18.881 1.00 94.12 173 GLY A O 1
ATOM 1301 N N . GLY A 1 174 ? -8.100 -1.571 -17.320 1.00 95.25 174 GLY A N 1
ATOM 1302 C CA . GLY A 1 174 ? -6.836 -0.831 -17.190 1.00 95.25 174 GLY A CA 1
ATOM 1303 C C . GLY A 1 174 ? -6.808 0.166 -16.031 1.00 95.25 174 GLY A C 1
ATOM 1304 O O . GLY A 1 174 ? -5.769 0.762 -15.786 1.00 95.25 174 GLY A O 1
ATOM 1305 N N . GLN A 1 175 ? -7.914 0.323 -15.296 1.00 96.69 175 GLN A N 1
ATOM 1306 C CA . GLN A 1 175 ? -8.045 1.339 -14.250 1.00 96.69 175 GLN A CA 1
ATOM 1307 C C . GLN A 1 175 ? -8.464 0.746 -12.907 1.00 96.69 175 GLN A C 1
ATOM 1309 O O . GLN A 1 175 ? -9.155 -0.277 -12.865 1.00 96.69 175 GLN A O 1
ATOM 1314 N N . LEU A 1 176 ? -8.084 1.401 -11.810 1.00 97.81 176 LEU A N 1
ATOM 1315 C CA . LEU A 1 176 ? -8.693 1.170 -10.500 1.00 97.81 176 LEU A CA 1
ATOM 1316 C C . LEU A 1 176 ? -10.025 1.913 -10.397 1.00 97.81 176 LEU A C 1
ATOM 1318 O O . LEU A 1 176 ? -10.116 3.118 -10.622 1.00 97.81 176 LEU A O 1
ATOM 1322 N N . VAL A 1 177 ? -11.067 1.185 -10.005 1.00 97.88 177 VAL A N 1
ATOM 1323 C CA . VAL A 1 177 ? -12.404 1.732 -9.758 1.00 97.88 177 VAL A CA 1
ATOM 1324 C C . VAL A 1 177 ? -12.869 1.366 -8.356 1.00 97.88 177 VAL A C 1
ATOM 1326 O O . VAL A 1 177 ? -12.502 0.319 -7.819 1.00 97.88 177 VAL A O 1
ATOM 1329 N N . GLN A 1 178 ? -13.700 2.215 -7.748 1.00 97.19 178 GLN A N 1
ATOM 1330 C CA . GLN A 1 178 ? -14.294 1.899 -6.453 1.00 97.19 178 GLN A CA 1
ATOM 1331 C C . GLN A 1 178 ? -15.330 0.773 -6.604 1.00 97.19 178 GLN A C 1
ATOM 1333 O O . GLN A 1 178 ? -16.326 0.920 -7.310 1.00 97.19 178 GLN A O 1
ATOM 1338 N N . ALA A 1 179 ? -15.112 -0.332 -5.892 1.00 96.38 179 ALA A N 1
ATOM 1339 C CA . ALA A 1 179 ? -15.992 -1.500 -5.873 1.00 96.38 179 ALA A CA 1
ATOM 1340 C C . ALA A 1 179 ? -16.971 -1.494 -4.686 1.00 96.38 179 ALA A C 1
ATOM 1342 O O . ALA A 1 179 ? -18.005 -2.162 -4.724 1.00 96.38 179 ALA A O 1
ATOM 1343 N N . GLY A 1 180 ? -16.657 -0.744 -3.625 1.00 96.75 180 GLY A N 1
ATOM 1344 C CA . GLY A 1 180 ? -17.489 -0.660 -2.430 1.00 96.75 180 GLY A CA 1
ATOM 1345 C C . GLY A 1 180 ? -16.723 -0.180 -1.202 1.00 96.75 180 GLY A C 1
ATOM 1346 O O . GLY A 1 180 ? -15.802 0.635 -1.301 1.00 96.75 180 GLY A O 1
ATOM 1347 N N . ARG A 1 181 ? -17.130 -0.686 -0.037 1.00 97.44 181 ARG A N 1
ATOM 1348 C CA . ARG A 1 181 ? -16.462 -0.483 1.252 1.00 97.44 181 ARG A CA 1
ATOM 1349 C C . ARG A 1 181 ? -16.318 -1.827 1.958 1.00 97.44 181 ARG A C 1
ATOM 1351 O O . ARG A 1 181 ? -17.175 -2.696 1.806 1.00 97.44 181 ARG A O 1
ATOM 1358 N N . TRP A 1 182 ? -15.241 -1.980 2.711 1.00 97.06 182 TRP A N 1
ATOM 1359 C CA . TRP A 1 182 ? -14.921 -3.178 3.474 1.00 97.06 182 TRP A CA 1
ATOM 1360 C C . TRP A 1 182 ? -14.777 -2.830 4.944 1.00 97.06 182 TRP A C 1
ATOM 1362 O O . TRP A 1 182 ? -14.068 -1.885 5.285 1.00 97.06 182 TRP A O 1
ATOM 1372 N N . THR A 1 183 ? -15.408 -3.613 5.810 1.00 97.00 183 THR A N 1
ATOM 1373 C CA . THR A 1 183 ? -15.211 -3.503 7.254 1.00 97.00 183 THR A CA 1
ATOM 1374 C C . THR A 1 183 ? -14.158 -4.509 7.685 1.00 97.00 183 THR A C 1
ATOM 1376 O O . THR A 1 183 ? -14.345 -5.713 7.526 1.00 97.00 183 THR A O 1
ATOM 1379 N N . TRP A 1 184 ? -13.059 -4.004 8.230 1.00 95.50 184 TRP A N 1
ATOM 1380 C CA . TRP A 1 184 ? -12.053 -4.809 8.903 1.00 95.50 184 TRP A CA 1
ATOM 1381 C C . TRP A 1 184 ? -12.385 -4.868 10.392 1.00 95.50 184 TRP A C 1
ATOM 1383 O O . TRP A 1 184 ? -12.636 -3.821 10.991 1.00 95.50 184 TRP A O 1
ATOM 1393 N N . GLU A 1 185 ? -12.383 -6.065 10.973 1.00 92.19 185 GLU A N 1
ATOM 1394 C CA . GLU A 1 185 ? -12.583 -6.313 12.405 1.00 92.19 185 GLU A CA 1
ATOM 1395 C C . GLU A 1 185 ? -11.478 -7.260 12.892 1.00 92.19 185 GLU A C 1
ATOM 1397 O O . GLU A 1 185 ? -11.103 -8.177 12.156 1.00 92.19 185 GLU A O 1
ATOM 1402 N N . GLU A 1 186 ? -10.948 -7.019 14.093 1.00 72.38 186 GLU A N 1
ATOM 1403 C CA . GLU A 1 186 ? -10.045 -7.957 14.785 1.00 72.38 186 GLU A CA 1
ATOM 1404 C C . GLU A 1 186 ? -10.791 -8.963 15.674 1.00 72.38 186 GLU A C 1
ATOM 1406 O O . GLU A 1 186 ? -11.775 -8.568 16.347 1.00 72.38 186 GLU A O 1
#

Radius of gyration: 22.76 Å; Cα contacts (8 Å, |Δi|>4): 383; chains: 1; bounding box: 72×36×66 Å

Sequence (186 aa):
MKRMWVLALALSALLCGCAPTAREPDQLALVRVLGVQGREPVELTAVCGMDDQDQQPIRGTVQGDDFPAALEAVPWSGEKELSLTSVSYLVVGEDVALEDVLRQVLEDEELGASATVWIARGKVSGMLDRCDDPETDLTLLTHQGVEAPTVVEVLAALTTHGRVELPQVEQHGGQLVQAGRWTWEE

Nearest PDB structures (foldseek):
  8cvo-assembly1_E  TM=4.788E-01  e=1.023E+00  Cutibacterium acnes
  4zxz-assembly1_B  TM=3.971E-01  e=2.286E+00  Lipomyces starkeyi
  5bsb-assembly1_A  TM=4.449E-01  e=4.244E+00  Lipomyces starkeyi
  5tkr-assembly1_A-2  TM=2.230E-01  e=6.152E+00  Lipomyces starkeyi